Protein AF-T1DIK6-F1 (afdb_monomer_lite)

Radius of gyration: 17.99 Å; chains: 1; bounding box: 40×35×46 Å

Secondary structure (DSSP, 8-state):
---SEEE-TTS-EEEHHHHHHHHHTTS---GGGSSEEEEEEETTEEEEEETTEEEEEEEHHHHHHHHHHHHHHHHHHHHHHHTT-S--PPPP-S-TT-TTTGGG--SSHHHHHHTT--EEEEEPSTTS-HHHHHHHHHHHS-HHHHTTEEEEEES---S-GGGGHHHHHHHHHHHSS-EEEE---

Foldseek 3Di:
DPQCWDAAPVGFIDGVVLCVVCVVVVHGRFLLSPQWDWRDPDPQKTFIAGRRHTPGIDGPVRVLVVLVVCLVVNLVSVVVVVVVDVDDDQDADDACLPVVCNVSGSRPQVVCVSVVAADEAEFEPPVPPRLVVSLVSLVSDDPSSNVRHQEYEYADDDDDQVVCVVSQVVSCVNSVHGHPYYDDD

Sequence (185 aa):
MSNNAAVLSGGGEIGRAQWLQAKASRVEPQAEMNPILLKPLGEGLSQVIFLGKPLGIFGIREYKELKKELFPKVVMAFEALREKFDLVILEGAGSPAEINLLSEDIANTRMGRAAGAKALLLGSIDQGGVYASLYGTWMLLPPKEREIIAWMGINRFRGDLSLLESAHQEITRLTGVPVIGVLEH

Structure (mmCIF, N/CA/C/O backbone):
data_AF-T1DIK6-F1
#
_entry.id   AF-T1DIK6-F1
#
loop_
_atom_site.group_PDB
_atom_site.id
_atom_site.type_symbol
_atom_site.label_atom_id
_atom_site.label_alt_id
_atom_site.label_comp_id
_atom_site.label_asym_id
_atom_site.label_entity_id
_atom_site.label_seq_id
_atom_site.pdbx_PDB_ins_code
_atom_site.Cartn_x
_atom_site.Cartn_y
_atom_site.Cartn_z
_atom_site.occupancy
_atom_site.B_iso_or_equiv
_atom_site.auth_seq_id
_atom_site.auth_comp_id
_atom_site.auth_asym_id
_atom_site.auth_atom_id
_atom_site.pdbx_PDB_model_num
ATOM 1 N N . MET A 1 1 ? 22.757 -12.313 -3.622 1.00 37.91 1 MET A N 1
ATOM 2 C CA . MET A 1 1 ? 21.697 -11.494 -2.996 1.00 37.91 1 MET A CA 1
ATOM 3 C C . MET A 1 1 ? 20.376 -11.845 -3.663 1.00 37.91 1 MET A C 1
ATOM 5 O O . MET A 1 1 ? 20.332 -11.892 -4.884 1.00 37.91 1 MET A O 1
ATOM 9 N N . SER A 1 2 ? 19.344 -12.194 -2.892 1.00 46.84 2 SER A N 1
ATOM 10 C CA . SER A 1 2 ? 17.995 -12.408 -3.433 1.00 46.84 2 SER A CA 1
ATOM 11 C C . SER A 1 2 ? 17.492 -11.079 -3.995 1.00 46.84 2 SER A C 1
ATOM 13 O O . SER A 1 2 ? 17.315 -10.137 -3.232 1.00 46.84 2 SER A O 1
ATOM 15 N N . ASN A 1 3 ? 17.246 -10.991 -5.303 1.00 64.44 3 ASN A N 1
ATOM 16 C CA . ASN A 1 3 ? 16.736 -9.774 -5.952 1.00 64.44 3 ASN A CA 1
ATOM 17 C C . ASN A 1 3 ? 15.259 -9.475 -5.626 1.00 64.44 3 ASN A C 1
ATOM 19 O O . ASN A 1 3 ? 14.636 -8.689 -6.329 1.00 64.44 3 ASN A O 1
ATOM 23 N N . ASN A 1 4 ? 14.674 -10.148 -4.625 1.00 83.75 4 ASN A N 1
ATOM 24 C CA . ASN A 1 4 ? 13.252 -10.082 -4.267 1.00 83.75 4 ASN A CA 1
ATOM 25 C C . ASN A 1 4 ? 12.298 -10.191 -5.474 1.00 83.75 4 ASN A C 1
ATOM 27 O O . ASN A 1 4 ? 11.152 -9.761 -5.405 1.00 83.75 4 ASN A O 1
ATOM 31 N N . ALA A 1 5 ? 12.768 -10.833 -6.548 1.00 92.38 5 ALA A N 1
ATOM 32 C CA . ALA A 1 5 ? 12.077 -11.035 -7.810 1.00 92.38 5 ALA A CA 1
ATOM 33 C C . ALA A 1 5 ? 11.875 -12.534 -8.086 1.00 92.38 5 ALA A C 1
ATOM 35 O O . ALA A 1 5 ? 12.625 -13.386 -7.583 1.00 92.38 5 ALA A O 1
ATOM 36 N N . ALA A 1 6 ? 10.852 -12.841 -8.873 1.00 95.69 6 ALA A N 1
ATOM 37 C CA . ALA A 1 6 ? 10.536 -14.150 -9.422 1.00 95.69 6 ALA A CA 1
ATOM 38 C C . ALA A 1 6 ? 10.394 -14.046 -10.948 1.00 95.69 6 ALA A C 1
ATOM 40 O O . ALA A 1 6 ? 10.143 -12.967 -11.484 1.00 95.69 6 ALA A O 1
ATOM 41 N N . VAL A 1 7 ? 10.571 -15.172 -11.639 1.00 95.75 7 VAL A N 1
ATOM 42 C CA . VAL A 1 7 ? 10.478 -15.244 -13.102 1.00 95.75 7 VAL A CA 1
ATOM 43 C C . VAL A 1 7 ? 9.061 -15.645 -13.497 1.00 95.75 7 VAL A C 1
ATOM 45 O O . VAL A 1 7 ? 8.497 -16.588 -12.936 1.00 95.75 7 VAL A O 1
ATOM 48 N N . LEU A 1 8 ? 8.485 -14.919 -14.451 1.00 96.56 8 LEU A N 1
ATOM 49 C CA . LEU A 1 8 ? 7.186 -15.242 -15.037 1.00 96.56 8 LEU A CA 1
ATOM 50 C C . LEU A 1 8 ? 7.319 -16.383 -16.058 1.00 96.56 8 LEU A C 1
ATOM 52 O O . LEU A 1 8 ? 8.364 -16.550 -16.685 1.00 96.56 8 LEU A O 1
ATOM 56 N N . SER A 1 9 ? 6.249 -17.153 -16.266 1.00 91.06 9 SER A N 1
ATOM 57 C CA . SER A 1 9 ? 6.240 -18.310 -17.180 1.00 91.06 9 SER A CA 1
ATOM 58 C C . SER A 1 9 ? 6.559 -17.942 -18.637 1.00 91.06 9 SER A C 1
ATOM 60 O O . SER A 1 9 ? 7.244 -18.696 -19.321 1.00 91.06 9 SER A O 1
ATOM 62 N N . GLY A 1 10 ? 6.122 -16.764 -19.095 1.00 85.75 10 GLY A N 1
ATOM 63 C CA . GLY A 1 10 ? 6.437 -16.207 -20.419 1.00 85.75 10 GLY A CA 1
ATOM 64 C C . GLY A 1 10 ? 7.766 -15.443 -20.497 1.00 85.75 10 GLY A C 1
ATOM 65 O O . GLY A 1 10 ? 8.025 -14.771 -21.494 1.00 85.75 10 GLY A O 1
ATOM 66 N N . GLY A 1 11 ? 8.592 -15.510 -19.450 1.00 90.19 11 GLY A N 1
ATOM 67 C CA . GLY A 1 11 ? 9.764 -14.659 -19.277 1.00 90.19 11 GLY A CA 1
ATOM 68 C C . GLY A 1 11 ? 9.430 -13.303 -18.648 1.00 90.19 11 GLY A C 1
ATOM 69 O O . GLY A 1 11 ? 8.275 -12.893 -18.555 1.00 90.19 11 GLY A O 1
ATOM 70 N N . GLY A 1 12 ? 10.470 -12.605 -18.196 1.00 94.94 12 GLY A N 1
ATOM 71 C CA . GLY A 1 12 ? 10.345 -11.359 -17.441 1.00 94.94 12 GLY A CA 1
ATOM 72 C C . GLY A 1 12 ? 10.279 -11.558 -15.925 1.00 94.94 12 GLY A C 1
ATOM 73 O O . GLY A 1 12 ? 10.295 -12.683 -15.422 1.00 94.94 12 GLY A O 1
ATOM 74 N N . GLU A 1 13 ? 10.255 -10.442 -15.198 1.00 96.38 13 GLU A N 1
ATOM 75 C CA . GLU A 1 13 ? 10.412 -10.404 -13.740 1.00 96.38 13 GLU A CA 1
ATOM 76 C C . GLU A 1 13 ? 9.204 -9.783 -13.024 1.00 96.38 13 GLU A C 1
ATOM 78 O O . GLU A 1 13 ? 8.624 -8.801 -13.473 1.00 96.38 13 GLU A O 1
ATOM 83 N N . ILE A 1 14 ? 8.860 -10.321 -11.859 1.00 97.31 14 ILE A N 1
ATOM 84 C CA . ILE A 1 14 ? 7.822 -9.792 -10.965 1.00 97.31 14 ILE A CA 1
ATOM 85 C C . ILE A 1 14 ? 8.355 -9.783 -9.528 1.00 97.31 14 ILE A C 1
ATOM 87 O O . ILE A 1 14 ? 9.189 -10.620 -9.177 1.00 97.31 14 ILE A O 1
ATOM 91 N N . GLY A 1 15 ? 7.888 -8.870 -8.673 1.00 96.12 15 GLY A N 1
ATOM 92 C CA . GLY A 1 15 ? 8.164 -8.926 -7.238 1.00 96.12 15 GLY A CA 1
ATOM 93 C C . GLY A 1 15 ? 7.745 -10.265 -6.617 1.00 96.12 15 GLY A C 1
ATOM 94 O O . GLY A 1 15 ? 6.702 -10.831 -6.947 1.00 96.12 15 GLY A O 1
ATOM 95 N N . ARG A 1 16 ? 8.555 -10.793 -5.691 1.00 95.44 16 ARG A N 1
ATOM 96 C CA . ARG A 1 16 ? 8.278 -12.070 -5.006 1.00 95.44 16 ARG A CA 1
ATOM 97 C C . ARG A 1 16 ? 6.988 -12.045 -4.200 1.00 95.44 16 ARG A C 1
ATOM 99 O O . ARG A 1 16 ? 6.312 -13.068 -4.146 1.00 95.44 16 ARG A O 1
ATOM 106 N N . ALA A 1 17 ? 6.667 -10.907 -3.586 1.00 94.00 17 ALA A N 1
ATOM 107 C CA . ALA A 1 17 ? 5.422 -10.734 -2.848 1.00 94.00 17 ALA A CA 1
ATOM 108 C C . ALA A 1 17 ? 4.220 -10.927 -3.783 1.00 94.00 17 ALA A C 1
ATOM 110 O O . ALA A 1 17 ? 3.400 -11.805 -3.538 1.00 94.00 17 ALA A O 1
ATOM 111 N N . GLN A 1 18 ? 4.195 -10.223 -4.918 1.00 96.50 18 GLN A N 1
ATOM 112 C CA . GLN A 1 18 ? 3.110 -10.333 -5.896 1.00 96.50 18 GLN A CA 1
ATOM 113 C C . GLN A 1 18 ? 3.070 -11.699 -6.581 1.00 96.50 18 GLN A C 1
ATOM 115 O O . GLN A 1 18 ? 1.990 -12.231 -6.824 1.00 96.50 18 GLN A O 1
ATOM 120 N N . TRP A 1 19 ? 4.223 -12.328 -6.823 1.00 97.12 19 TRP A N 1
ATOM 121 C CA . TRP A 1 19 ? 4.263 -13.711 -7.302 1.00 97.12 19 TRP A CA 1
ATOM 122 C C . TRP A 1 19 ? 3.592 -14.677 -6.317 1.00 97.12 19 TRP A C 1
ATOM 124 O O . TRP A 1 19 ? 2.783 -15.512 -6.722 1.00 97.12 19 TRP A O 1
ATOM 134 N N . LEU A 1 20 ? 3.904 -14.556 -5.021 1.00 96.69 20 LEU A N 1
ATOM 135 C CA . LEU A 1 20 ? 3.316 -15.398 -3.981 1.00 96.69 20 LEU A CA 1
ATOM 136 C C . LEU A 1 20 ? 1.820 -15.117 -3.815 1.00 96.69 20 LEU A C 1
ATOM 138 O O . LEU A 1 20 ? 1.048 -16.062 -3.691 1.00 96.69 20 LEU A O 1
ATOM 142 N N . GLN A 1 21 ? 1.410 -13.849 -3.859 1.00 96.56 21 GLN A N 1
ATOM 143 C CA . GLN A 1 21 ? 0.004 -13.443 -3.804 1.00 96.56 21 GLN A CA 1
ATOM 144 C C . GLN A 1 21 ? -0.791 -14.026 -4.967 1.00 96.56 21 GLN A C 1
ATOM 146 O O . GLN A 1 21 ? -1.821 -14.646 -4.734 1.00 96.56 21 GLN A O 1
ATOM 151 N N . ALA A 1 22 ? -0.278 -13.937 -6.196 1.00 96.81 22 ALA A N 1
ATOM 152 C CA . ALA A 1 22 ? -0.909 -14.549 -7.361 1.00 96.81 22 ALA A CA 1
ATOM 153 C C . ALA A 1 22 ? -1.108 -16.063 -7.171 1.00 96.81 22 ALA A C 1
ATOM 155 O O . ALA A 1 22 ? -2.202 -16.586 -7.386 1.00 96.81 22 ALA A O 1
ATOM 156 N N . LYS A 1 23 ? -0.077 -16.769 -6.683 1.00 96.69 23 LYS A N 1
ATOM 157 C CA . LYS A 1 23 ? -0.179 -18.207 -6.395 1.00 96.69 23 LYS A CA 1
ATOM 158 C C . LYS A 1 23 ? -1.149 -18.515 -5.250 1.00 96.69 23 LYS A C 1
ATOM 160 O O . LYS A 1 23 ? -1.918 -19.467 -5.372 1.00 96.69 23 LYS A O 1
ATOM 165 N N . ALA A 1 24 ? -1.172 -17.714 -4.187 1.00 96.31 24 ALA A N 1
ATOM 166 C CA . ALA A 1 24 ? -2.128 -17.853 -3.086 1.00 96.31 24 ALA A CA 1
ATOM 167 C C . ALA A 1 24 ? -3.577 -17.626 -3.553 1.00 96.31 24 ALA A C 1
ATOM 169 O O . ALA A 1 24 ? -4.479 -18.364 -3.159 1.00 96.31 24 ALA A O 1
ATOM 170 N N . SER A 1 25 ? -3.779 -16.680 -4.471 1.00 96.38 25 SER A N 1
ATOM 171 C CA . SER A 1 25 ? -5.048 -16.415 -5.155 1.00 96.38 25 SER A CA 1
ATOM 172 C C . SER A 1 25 ? -5.374 -17.423 -6.264 1.00 96.38 25 SER A C 1
ATOM 174 O O . SER A 1 25 ? -6.410 -17.294 -6.908 1.00 96.38 25 SER A O 1
ATOM 176 N N . ARG A 1 26 ? -4.529 -18.446 -6.478 1.00 96.62 26 ARG A N 1
ATOM 177 C CA . ARG A 1 26 ? -4.697 -19.506 -7.491 1.00 96.62 26 ARG A CA 1
ATOM 178 C C . ARG A 1 26 ? -4.809 -18.983 -8.927 1.00 96.62 26 ARG A C 1
ATOM 180 O O . ARG A 1 26 ? -5.483 -19.588 -9.755 1.00 96.62 26 ARG A O 1
ATOM 187 N N . VAL A 1 27 ? -4.122 -17.886 -9.228 1.00 96.69 27 VAL A N 1
ATOM 188 C CA . VAL A 1 27 ? -4.029 -17.314 -10.576 1.00 96.69 27 VAL A CA 1
ATOM 189 C C . VAL A 1 27 ? -2.597 -17.403 -11.093 1.00 96.69 27 VAL A C 1
ATOM 191 O O . VAL A 1 27 ? -1.635 -17.512 -10.324 1.00 96.69 27 VAL A O 1
ATOM 194 N N . GLU A 1 28 ? -2.432 -17.378 -12.415 1.00 96.25 28 GLU A N 1
ATOM 195 C CA . GLU A 1 28 ? -1.094 -17.270 -12.992 1.00 96.25 28 GLU A CA 1
ATOM 196 C C . GLU A 1 28 ? -0.510 -15.878 -12.707 1.00 96.25 28 GLU A C 1
ATOM 198 O O . GLU A 1 28 ? -1.193 -14.884 -12.959 1.00 96.25 28 GLU A O 1
ATOM 203 N N . PRO A 1 29 ? 0.730 -15.774 -12.188 1.00 97.31 29 PRO A N 1
ATOM 204 C CA . PRO A 1 29 ? 1.397 -14.491 -12.017 1.00 97.31 29 PRO A CA 1
ATOM 205 C C . PRO A 1 29 ? 1.537 -13.761 -13.356 1.00 97.31 29 PRO A C 1
ATOM 207 O O . PRO A 1 29 ? 1.975 -14.350 -14.346 1.00 97.31 29 PRO A O 1
ATOM 210 N N . GLN A 1 30 ? 1.197 -12.474 -13.374 1.00 96.62 30 GLN A N 1
ATOM 211 C CA . GLN A 1 30 ? 1.281 -11.607 -14.553 1.00 96.62 30 GLN A CA 1
ATOM 212 C C . GLN A 1 30 ? 2.008 -10.312 -14.188 1.00 96.62 30 GLN A C 1
ATOM 214 O O . GLN A 1 30 ? 1.943 -9.857 -13.045 1.00 96.62 30 GLN A O 1
ATOM 219 N N . ALA A 1 31 ? 2.714 -9.711 -15.146 1.00 97.19 31 ALA A N 1
ATOM 220 C CA . ALA A 1 31 ? 3.524 -8.522 -14.890 1.00 97.19 31 ALA A CA 1
ATOM 221 C C . ALA A 1 31 ? 2.676 -7.311 -14.467 1.00 97.19 31 ALA A C 1
ATOM 223 O O . ALA A 1 31 ? 3.132 -6.461 -13.709 1.00 97.19 31 ALA A O 1
ATOM 224 N N . GLU A 1 32 ? 1.423 -7.260 -14.911 1.00 97.31 32 GLU A N 1
ATOM 225 C CA . GLU A 1 32 ? 0.431 -6.249 -14.562 1.00 97.31 32 GLU A CA 1
ATOM 226 C C . GLU A 1 32 ? 0.107 -6.234 -13.061 1.00 97.31 32 GLU A C 1
ATOM 228 O O . GLU A 1 32 ? -0.291 -5.194 -12.546 1.00 97.31 32 GLU A O 1
ATOM 233 N N . MET A 1 33 ? 0.325 -7.344 -12.340 1.00 97.31 33 MET A N 1
ATOM 234 C CA . MET A 1 33 ? 0.143 -7.417 -10.881 1.00 97.31 33 MET A CA 1
ATOM 235 C C . MET A 1 33 ? 1.235 -6.656 -10.113 1.00 97.31 33 MET A C 1
ATOM 237 O O . MET A 1 33 ? 1.036 -6.282 -8.961 1.00 97.31 33 MET A O 1
ATOM 241 N N . ASN A 1 34 ? 2.393 -6.411 -10.733 1.00 96.88 34 ASN A N 1
ATOM 242 C CA . ASN A 1 34 ? 3.458 -5.567 -10.195 1.00 96.88 34 ASN A CA 1
ATOM 243 C C . ASN A 1 34 ? 4.121 -4.789 -11.346 1.00 96.88 34 ASN A C 1
ATOM 245 O O . ASN A 1 34 ? 5.236 -5.116 -11.760 1.00 96.88 34 ASN A O 1
ATOM 249 N N . PRO A 1 35 ? 3.439 -3.767 -11.895 1.00 96.94 35 PRO A N 1
ATOM 250 C CA . PRO A 1 35 ? 3.836 -3.153 -13.158 1.00 96.94 35 PRO A CA 1
ATOM 251 C C . PRO A 1 35 ? 5.171 -2.412 -13.065 1.00 96.94 35 PRO A C 1
ATOM 253 O O . PRO A 1 35 ? 5.832 -2.238 -14.087 1.00 96.94 35 PRO A O 1
ATOM 256 N N . ILE A 1 36 ? 5.579 -2.002 -11.860 1.00 97.00 36 ILE A N 1
ATOM 257 C CA . ILE A 1 36 ? 6.908 -1.466 -11.571 1.00 97.00 36 ILE A CA 1
ATOM 258 C C . ILE A 1 36 ? 7.548 -2.311 -10.470 1.00 97.00 36 ILE A C 1
ATOM 260 O O . ILE A 1 36 ? 7.050 -2.357 -9.344 1.00 97.00 36 ILE A O 1
ATOM 264 N N . LEU A 1 37 ? 8.690 -2.916 -10.785 1.00 95.94 37 LEU A N 1
ATOM 265 C CA . LEU A 1 37 ? 9.557 -3.585 -9.821 1.00 95.94 37 LEU A CA 1
ATOM 266 C C . LEU A 1 37 ? 10.870 -2.804 -9.710 1.00 95.94 37 LEU A C 1
ATOM 268 O O . LEU A 1 37 ? 11.581 -2.604 -10.698 1.00 95.94 37 LEU A O 1
ATOM 272 N N . LEU A 1 38 ? 11.188 -2.373 -8.490 1.00 94.44 38 LEU A N 1
ATOM 273 C CA . LEU A 1 38 ? 12.456 -1.734 -8.157 1.00 94.44 38 LEU A CA 1
ATOM 274 C C . LEU A 1 38 ? 13.437 -2.760 -7.602 1.00 94.44 38 LEU A C 1
ATOM 276 O O . LEU A 1 38 ? 13.136 -3.463 -6.639 1.00 94.44 38 LEU A O 1
ATOM 280 N N . LYS A 1 39 ? 14.633 -2.803 -8.184 1.00 93.50 39 LYS A N 1
ATOM 281 C CA . LYS A 1 39 ? 15.749 -3.631 -7.722 1.00 93.50 39 LYS A CA 1
ATOM 282 C C . LYS A 1 39 ? 16.890 -2.707 -7.290 1.00 93.50 39 LYS A C 1
ATOM 284 O O . LYS A 1 39 ? 17.590 -2.178 -8.158 1.00 93.50 39 LYS A O 1
ATOM 289 N N . PRO A 1 40 ? 17.061 -2.468 -5.977 1.00 92.50 40 PRO A N 1
ATOM 290 C CA . PRO A 1 40 ? 18.118 -1.602 -5.470 1.00 92.50 40 PRO A CA 1
ATOM 291 C C . PRO A 1 40 ? 19.495 -2.120 -5.885 1.00 92.50 40 PRO A C 1
ATOM 293 O O . PRO A 1 40 ? 19.773 -3.310 -5.746 1.00 92.50 40 PRO A O 1
ATOM 296 N N . LEU A 1 41 ? 20.356 -1.225 -6.370 1.00 92.56 41 LEU A N 1
ATOM 297 C CA . LEU A 1 41 ? 21.744 -1.547 -6.729 1.00 92.56 41 LEU A CA 1
ATOM 298 C C . LEU A 1 41 ? 22.762 -1.005 -5.714 1.00 92.56 41 LEU A C 1
ATOM 300 O O . LEU A 1 41 ? 23.943 -1.324 -5.806 1.00 92.56 41 LEU A O 1
ATOM 304 N N . GLY A 1 42 ? 22.302 -0.224 -4.732 1.00 90.31 42 GLY A N 1
ATOM 305 C CA . GLY A 1 42 ? 23.157 0.554 -3.833 1.00 90.31 42 GLY A CA 1
ATOM 306 C C . GLY A 1 42 ? 23.351 1.988 -4.329 1.00 90.31 42 GLY A C 1
ATOM 307 O O . GLY A 1 42 ? 22.909 2.340 -5.420 1.00 90.31 42 GLY A O 1
ATOM 308 N N . GLU A 1 43 ? 23.950 2.837 -3.488 1.00 91.25 43 GLU A N 1
ATOM 309 C CA . GLU A 1 43 ? 24.369 4.210 -3.843 1.00 91.25 43 GLU A CA 1
ATOM 310 C C . GLU A 1 43 ? 23.253 5.116 -4.410 1.00 91.25 43 GLU A C 1
ATOM 312 O O . GLU A 1 43 ? 23.500 6.049 -5.169 1.00 91.25 43 GLU A O 1
ATOM 317 N N . GLY A 1 44 ? 21.994 4.858 -4.040 1.00 91.25 44 GLY A N 1
ATOM 318 C CA . GLY A 1 44 ? 20.845 5.621 -4.543 1.00 91.25 44 GLY A CA 1
ATOM 319 C C . GLY A 1 44 ? 20.435 5.278 -5.981 1.00 91.25 44 GLY A C 1
ATOM 320 O O . GLY A 1 44 ? 19.657 6.021 -6.580 1.00 91.25 44 GLY A O 1
ATOM 321 N N . LEU A 1 45 ? 20.921 4.162 -6.529 1.00 95.75 45 LEU A N 1
ATOM 322 C CA . LEU A 1 45 ? 20.526 3.634 -7.831 1.00 95.75 45 LEU A CA 1
ATOM 323 C C . LEU A 1 45 ? 19.558 2.458 -7.686 1.00 95.75 45 LEU A C 1
ATOM 325 O O . LEU A 1 45 ? 19.624 1.654 -6.749 1.00 95.75 45 LEU A O 1
ATOM 329 N N . SER A 1 46 ? 18.655 2.330 -8.651 1.00 95.25 46 SER A N 1
ATOM 330 C CA . SER A 1 46 ? 17.774 1.171 -8.781 1.00 95.25 46 SER A CA 1
ATOM 331 C C . SER A 1 46 ? 17.616 0.777 -10.240 1.00 95.25 46 SER A C 1
ATOM 333 O O . SER A 1 46 ? 17.400 1.625 -11.105 1.00 95.25 46 SER A O 1
ATOM 335 N N . GLN A 1 47 ? 17.682 -0.525 -10.510 1.00 96.31 47 GLN A N 1
ATOM 336 C CA . GLN A 1 47 ? 17.174 -1.060 -11.763 1.00 96.31 47 GLN A CA 1
ATOM 337 C C . GLN A 1 47 ? 15.643 -1.025 -11.704 1.00 96.31 47 GLN A C 1
ATOM 339 O O . GLN A 1 47 ? 15.035 -1.556 -10.772 1.00 96.31 47 GLN A O 1
ATOM 344 N N . VAL A 1 48 ? 15.033 -0.399 -12.705 1.00 97.00 48 VAL A N 1
ATOM 345 C CA . VAL A 1 48 ? 13.583 -0.329 -12.872 1.00 97.00 48 VAL A CA 1
ATOM 346 C C . VAL A 1 48 ? 13.182 -1.376 -13.899 1.00 97.00 48 VAL A C 1
ATOM 348 O O . VAL A 1 48 ? 13.651 -1.362 -15.039 1.00 97.00 48 VAL A O 1
ATOM 351 N N . ILE A 1 49 ? 12.309 -2.288 -13.491 1.00 97.50 49 ILE A N 1
ATOM 352 C CA . ILE A 1 49 ? 11.626 -3.230 -14.372 1.00 97.50 49 ILE A CA 1
ATOM 353 C C . ILE A 1 49 ? 10.206 -2.699 -14.579 1.00 97.50 49 ILE A C 1
ATOM 355 O O . ILE A 1 49 ? 9.513 -2.408 -13.604 1.00 97.50 49 ILE A O 1
ATOM 359 N N . PHE A 1 50 ? 9.777 -2.571 -15.833 1.00 98.06 50 PHE A N 1
ATOM 360 C CA . PHE A 1 50 ? 8.429 -2.149 -16.195 1.00 98.06 50 PHE A CA 1
ATOM 361 C C . PHE A 1 50 ? 7.726 -3.252 -16.987 1.00 98.06 50 PHE A C 1
ATOM 363 O O . PHE A 1 50 ? 8.249 -3.714 -18.003 1.00 98.06 50 PHE A O 1
ATOM 370 N N . LEU A 1 51 ? 6.561 -3.698 -16.504 1.00 97.69 51 LEU A N 1
ATOM 371 C CA . LEU A 1 51 ? 5.788 -4.813 -17.070 1.00 97.69 51 LEU A CA 1
ATOM 372 C C . LEU A 1 51 ? 6.669 -6.029 -17.411 1.00 97.69 51 LEU A C 1
ATOM 374 O O . LEU A 1 51 ? 6.668 -6.557 -18.524 1.00 97.69 51 LEU A O 1
ATOM 378 N N . GLY A 1 52 ? 7.468 -6.450 -16.430 1.00 97.12 52 GLY A N 1
ATOM 379 C CA . GLY A 1 52 ? 8.315 -7.634 -16.529 1.00 97.12 52 GLY A CA 1
ATOM 380 C C . GLY A 1 52 ? 9.612 -7.455 -17.309 1.00 97.12 52 GLY A C 1
ATOM 381 O O . GLY A 1 52 ? 10.420 -8.381 -17.332 1.00 97.12 52 GLY A O 1
ATOM 382 N N . LYS A 1 53 ? 9.859 -6.289 -17.915 1.00 97.56 53 LYS A N 1
ATOM 383 C CA . LYS A 1 53 ? 11.044 -6.043 -18.747 1.00 97.56 53 LYS A CA 1
ATOM 384 C C . LYS A 1 53 ? 11.948 -4.969 -18.141 1.00 97.56 53 LYS A C 1
ATOM 386 O O . LYS A 1 53 ? 11.435 -3.978 -17.621 1.00 97.56 53 LYS A O 1
ATOM 391 N N . PRO A 1 54 ? 13.283 -5.114 -18.214 1.00 96.81 54 PRO A N 1
ATOM 392 C CA . PRO A 1 54 ? 14.192 -4.059 -17.789 1.00 96.81 54 PRO A CA 1
ATOM 393 C C . PRO A 1 54 ? 13.942 -2.775 -18.577 1.00 96.81 54 PRO A C 1
ATOM 395 O O . PRO A 1 54 ? 14.002 -2.778 -19.805 1.00 96.81 54 PRO A O 1
ATOM 398 N N . LEU A 1 55 ? 13.667 -1.686 -17.864 1.00 97.75 55 LEU A N 1
ATOM 399 C CA . LEU A 1 55 ? 13.524 -0.355 -18.445 1.00 97.75 55 LEU A CA 1
ATOM 400 C C . LEU A 1 55 ? 14.853 0.409 -18.407 1.00 97.75 55 LEU A C 1
ATOM 402 O O . LEU A 1 55 ? 15.174 1.131 -19.343 1.00 97.75 55 LEU A O 1
ATOM 406 N N . GLY A 1 56 ? 15.637 0.232 -17.339 1.00 97.31 56 GLY A N 1
ATOM 407 C CA . GLY A 1 56 ? 16.935 0.885 -17.174 1.00 97.31 56 GLY A CA 1
ATOM 408 C C . GLY A 1 56 ? 17.392 0.932 -15.719 1.00 97.31 56 GLY A C 1
ATOM 409 O O . GLY A 1 56 ? 16.767 0.338 -14.839 1.00 97.31 56 GLY A O 1
ATOM 410 N N . ILE A 1 57 ? 18.490 1.644 -15.478 1.00 97.56 57 ILE A N 1
ATOM 411 C CA . ILE A 1 57 ? 18.988 1.982 -14.142 1.00 97.56 57 ILE A CA 1
ATOM 412 C C . ILE A 1 57 ? 18.791 3.479 -13.957 1.00 97.56 57 ILE A C 1
ATOM 414 O O . ILE A 1 57 ? 19.172 4.254 -14.828 1.00 97.56 57 ILE A O 1
ATOM 418 N N . PHE A 1 58 ? 18.195 3.862 -12.835 1.00 97.38 58 PHE A N 1
ATOM 419 C CA . PHE A 1 58 ? 17.835 5.243 -12.551 1.00 97.38 58 PHE A CA 1
ATOM 420 C C . PHE A 1 58 ? 18.285 5.618 -11.143 1.00 97.38 58 PHE A C 1
ATOM 422 O O . PHE A 1 58 ? 18.179 4.815 -10.208 1.00 97.38 58 PHE A O 1
ATOM 429 N N . GLY A 1 59 ? 18.758 6.851 -10.984 1.00 96.94 59 GLY A N 1
ATOM 430 C CA . GLY A 1 59 ? 18.917 7.472 -9.676 1.00 96.94 59 GLY A CA 1
ATOM 431 C C . GLY A 1 59 ? 17.582 7.932 -9.090 1.00 96.94 59 GLY A C 1
ATOM 432 O O . GLY A 1 59 ? 16.574 8.039 -9.788 1.00 96.94 59 GLY A O 1
ATOM 433 N N . ILE A 1 60 ? 17.579 8.275 -7.799 1.00 91.06 60 ILE A N 1
ATOM 434 C CA . ILE A 1 60 ? 16.375 8.711 -7.060 1.00 91.06 60 ILE A CA 1
ATOM 435 C C . ILE A 1 60 ? 15.614 9.833 -7.792 1.00 91.06 60 ILE A C 1
ATOM 437 O O . ILE A 1 60 ? 14.393 9.773 -7.933 1.00 91.06 60 ILE A O 1
ATOM 441 N N . ARG A 1 61 ? 16.331 10.859 -8.276 1.00 92.00 61 ARG A N 1
ATOM 442 C CA . ARG A 1 61 ? 15.723 12.022 -8.952 1.00 92.00 61 ARG A CA 1
ATOM 443 C C . ARG A 1 61 ? 15.160 11.673 -10.328 1.00 92.00 61 ARG A C 1
ATOM 445 O O . ARG A 1 61 ? 14.083 12.142 -10.675 1.00 92.00 61 ARG A O 1
ATOM 452 N N . GLU A 1 62 ? 15.864 10.848 -11.092 1.00 94.88 62 GLU A N 1
ATOM 453 C CA . GLU A 1 62 ? 15.419 10.416 -12.421 1.00 94.88 62 GLU A CA 1
ATOM 454 C C . GLU A 1 62 ? 14.193 9.514 -12.303 1.00 94.88 62 GLU A C 1
ATOM 456 O O . GLU A 1 62 ? 13.209 9.700 -13.014 1.00 94.88 62 GLU A O 1
ATOM 461 N N . TYR A 1 63 ? 14.206 8.593 -11.336 1.00 94.44 63 TYR A N 1
ATOM 462 C CA . TYR A 1 63 ? 13.065 7.732 -11.063 1.00 94.44 63 TYR A CA 1
ATOM 463 C C . TYR A 1 63 ? 11.832 8.532 -10.624 1.00 94.44 63 TYR A C 1
ATOM 465 O O . TYR A 1 63 ? 10.714 8.225 -11.034 1.00 94.44 63 TYR A O 1
ATOM 473 N N . LYS A 1 64 ? 12.016 9.596 -9.832 1.00 91.88 64 LYS A N 1
ATOM 474 C CA . LYS A 1 64 ? 10.930 10.515 -9.468 1.00 91.88 64 LYS A CA 1
ATOM 475 C C . LYS A 1 64 ? 10.227 11.102 -10.693 1.00 91.88 64 LYS A C 1
ATOM 477 O O . LYS A 1 64 ? 8.997 11.133 -10.720 1.00 91.88 64 LYS A O 1
ATOM 482 N N . GLU A 1 65 ? 10.982 11.556 -11.687 1.00 93.06 65 GLU A N 1
ATOM 483 C CA . GLU A 1 65 ? 10.404 12.099 -12.918 1.00 93.06 65 GLU A CA 1
ATOM 484 C C . GLU A 1 65 ? 9.766 10.993 -13.766 1.00 93.06 65 GLU A C 1
ATOM 486 O O . GLU A 1 65 ? 8.612 11.123 -14.176 1.00 93.06 65 GLU A O 1
ATOM 491 N N . LEU A 1 66 ? 10.440 9.848 -13.892 1.00 95.38 66 LEU A N 1
ATOM 492 C CA . LEU A 1 66 ? 9.936 8.677 -14.607 1.00 95.38 66 LEU A CA 1
ATOM 493 C C . LEU A 1 66 ? 8.587 8.179 -14.060 1.00 95.38 66 LEU A C 1
ATOM 495 O O . LEU A 1 66 ? 7.715 7.782 -14.834 1.00 95.38 66 LEU A O 1
ATOM 499 N N . LYS A 1 67 ? 8.355 8.241 -12.740 1.00 94.69 67 LYS A N 1
ATOM 500 C CA . LYS A 1 67 ? 7.062 7.873 -12.132 1.00 94.69 67 LYS A CA 1
ATOM 501 C C . LYS A 1 67 ? 5.887 8.641 -12.742 1.00 94.69 67 LYS A C 1
ATOM 503 O O . LYS A 1 67 ? 4.808 8.068 -12.871 1.00 94.69 67 LYS A O 1
ATOM 508 N N . LYS A 1 68 ? 6.069 9.905 -13.144 1.00 93.56 68 LYS A N 1
ATOM 509 C CA . LYS A 1 68 ? 5.001 10.707 -13.770 1.00 93.56 68 LYS A CA 1
ATOM 510 C C . LYS A 1 68 ? 4.587 10.125 -15.122 1.00 93.56 68 LYS A C 1
ATOM 512 O O . LYS A 1 68 ? 3.399 10.093 -15.427 1.00 93.56 68 LYS A O 1
ATOM 517 N N . GLU A 1 69 ? 5.551 9.624 -15.890 1.00 95.00 69 GLU A N 1
ATOM 518 C CA . GLU A 1 69 ? 5.323 8.987 -17.191 1.00 95.00 69 GLU A CA 1
ATOM 519 C C . GLU A 1 69 ? 4.774 7.563 -17.062 1.00 95.00 69 GLU A C 1
ATOM 521 O O . GLU A 1 69 ? 3.965 7.120 -17.881 1.00 95.00 69 GLU A O 1
ATOM 526 N N . LEU A 1 70 ? 5.214 6.826 -16.037 1.00 96.88 70 LEU A N 1
ATOM 527 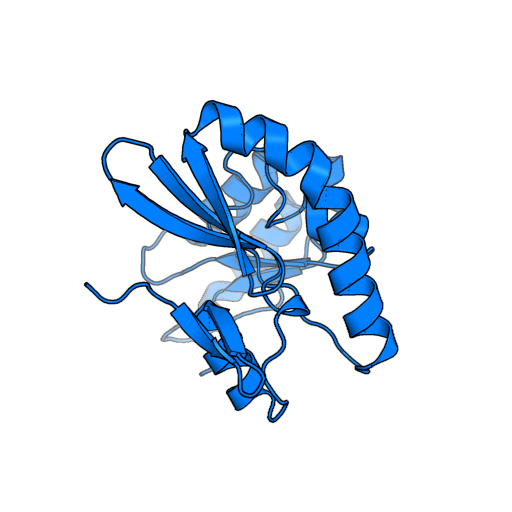C CA . LEU A 1 70 ? 4.780 5.450 -15.809 1.00 96.88 70 LEU A CA 1
ATOM 528 C C . LEU A 1 70 ? 3.401 5.367 -15.159 1.00 96.88 70 LEU A C 1
ATOM 530 O O . LEU A 1 70 ? 2.682 4.410 -15.429 1.00 96.88 70 LEU A O 1
ATOM 534 N N . PHE A 1 71 ? 3.001 6.345 -14.342 1.00 97.44 71 PHE A N 1
ATOM 535 C CA . PHE A 1 71 ? 1.752 6.268 -13.582 1.00 97.44 71 PHE A CA 1
ATOM 536 C C . PHE A 1 71 ? 0.503 6.032 -14.452 1.00 97.44 71 PHE A C 1
ATOM 538 O O . PHE A 1 71 ? -0.240 5.102 -14.143 1.00 97.44 71 PHE A O 1
ATOM 545 N N . PRO A 1 72 ? 0.279 6.739 -15.581 1.00 97.50 72 PRO A N 1
ATOM 546 C CA . PRO A 1 72 ? -0.836 6.415 -16.476 1.00 97.50 72 PRO A CA 1
ATOM 547 C C . PRO A 1 72 ? -0.798 4.968 -16.988 1.00 97.50 72 PRO A C 1
ATOM 549 O O . PRO A 1 72 ? -1.837 4.333 -17.138 1.00 97.50 72 PRO A O 1
ATOM 552 N N . LYS A 1 73 ? 0.398 4.416 -17.223 1.00 97.94 73 LYS A N 1
ATOM 553 C CA . LYS A 1 73 ? 0.569 3.031 -17.682 1.00 97.94 73 LYS A CA 1
ATOM 554 C C . LYS A 1 73 ? 0.337 2.009 -16.570 1.00 97.94 73 LYS A C 1
ATOM 556 O O . LYS A 1 73 ? -0.183 0.935 -16.844 1.00 97.94 73 LYS A O 1
ATOM 561 N N . VAL A 1 74 ? 0.672 2.350 -15.326 1.00 97.75 74 VAL A N 1
ATOM 562 C CA . VAL A 1 74 ? 0.311 1.562 -14.136 1.00 97.75 74 VAL A CA 1
ATOM 563 C C . VAL A 1 74 ? -1.209 1.489 -13.991 1.00 97.75 74 VAL A C 1
ATOM 565 O O . VAL A 1 74 ? -1.743 0.404 -13.782 1.00 97.75 74 VAL A O 1
ATOM 568 N N . VAL A 1 75 ? -1.912 2.610 -14.182 1.00 98.12 75 VAL A N 1
ATOM 569 C CA . VAL A 1 75 ? -3.383 2.635 -14.170 1.00 98.12 75 VAL A CA 1
ATOM 570 C C . VAL A 1 75 ? -3.955 1.754 -15.284 1.00 98.12 75 VAL A C 1
ATOM 572 O O . VAL A 1 75 ? -4.838 0.949 -15.018 1.00 98.12 75 VAL A O 1
ATOM 575 N N . MET A 1 76 ? -3.407 1.817 -16.503 1.00 98.19 76 MET A N 1
ATOM 576 C CA . MET A 1 76 ? -3.825 0.925 -17.597 1.00 98.19 76 MET A CA 1
ATOM 577 C C . MET A 1 76 ? -3.593 -0.561 -17.280 1.00 98.19 76 MET A C 1
ATOM 579 O O . MET A 1 76 ? -4.440 -1.389 -17.601 1.00 98.19 76 MET A O 1
ATOM 583 N N . ALA A 1 77 ? -2.478 -0.910 -16.629 1.00 97.81 77 ALA A N 1
ATOM 584 C CA . ALA A 1 77 ? -2.219 -2.285 -16.198 1.00 97.81 77 ALA A CA 1
ATOM 585 C C . ALA A 1 77 ? -3.257 -2.765 -15.170 1.00 97.81 77 ALA A C 1
ATOM 587 O O . ALA A 1 77 ? -3.737 -3.892 -15.258 1.00 97.81 77 ALA A O 1
ATOM 588 N N . PHE A 1 78 ? -3.645 -1.898 -14.232 1.00 97.75 78 PHE A N 1
ATOM 589 C CA . PHE A 1 78 ? -4.706 -2.188 -13.272 1.00 97.75 78 PHE A CA 1
ATOM 590 C C . PHE A 1 78 ? -6.077 -2.366 -13.942 1.00 97.75 78 PHE A C 1
ATOM 592 O O . PHE A 1 78 ? -6.776 -3.329 -13.636 1.00 97.75 78 PHE A O 1
ATOM 599 N N . GLU A 1 79 ? -6.454 -1.499 -14.885 1.00 97.81 79 GLU A N 1
ATOM 600 C CA . GLU A 1 79 ? -7.719 -1.646 -15.621 1.00 97.81 79 GLU A CA 1
ATOM 601 C C . GLU A 1 79 ? -7.750 -2.948 -16.442 1.00 97.81 79 GLU A C 1
ATOM 603 O O . GLU A 1 79 ? -8.740 -3.675 -16.409 1.00 97.81 79 GLU A O 1
ATOM 608 N N . ALA A 1 80 ? -6.628 -3.343 -17.052 1.00 97.69 80 ALA A N 1
ATOM 609 C CA . ALA A 1 80 ? -6.518 -4.636 -17.729 1.00 97.69 80 ALA A CA 1
ATOM 610 C C . ALA A 1 80 ? -6.679 -5.843 -16.781 1.00 97.69 80 ALA A C 1
ATOM 612 O O . ALA A 1 80 ? -7.101 -6.914 -17.219 1.00 97.69 80 ALA A O 1
ATOM 613 N N . LEU A 1 81 ? -6.335 -5.707 -15.492 1.00 97.62 81 LEU A N 1
ATOM 614 C CA . LEU A 1 81 ? -6.646 -6.724 -14.479 1.00 97.62 81 LEU A CA 1
ATOM 615 C C . LEU A 1 81 ? -8.137 -6.705 -14.123 1.00 97.62 81 LEU A C 1
ATOM 617 O O . LEU A 1 81 ? -8.745 -7.768 -14.030 1.00 97.62 81 LEU A O 1
ATOM 621 N N . ARG A 1 82 ? -8.747 -5.524 -13.966 1.00 97.06 82 ARG A N 1
ATOM 622 C CA . ARG A 1 82 ? -10.185 -5.388 -13.660 1.00 97.06 82 ARG A CA 1
ATOM 623 C C . ARG A 1 82 ? -11.094 -5.973 -14.730 1.00 97.06 82 ARG A C 1
ATOM 625 O O . ARG A 1 82 ? -12.165 -6.462 -14.400 1.00 97.06 82 ARG A O 1
ATOM 632 N N . GLU A 1 83 ? -10.677 -5.944 -15.991 1.00 97.44 83 GLU A N 1
ATOM 633 C CA . GLU A 1 83 ? -11.418 -6.584 -17.084 1.00 97.44 83 GLU A CA 1
ATOM 634 C C . GLU A 1 83 ? -11.386 -8.121 -17.014 1.00 97.44 83 GLU A C 1
ATOM 636 O O . GLU A 1 83 ? -12.252 -8.782 -17.585 1.00 97.44 83 GLU A O 1
ATOM 641 N N . LYS A 1 84 ? -10.386 -8.700 -16.338 1.00 96.88 84 LYS A N 1
ATOM 642 C CA . LYS A 1 84 ? -10.129 -10.151 -16.313 1.00 96.88 84 LYS A CA 1
ATOM 643 C C . LYS A 1 84 ? -10.542 -10.833 -15.012 1.00 96.88 84 LYS A C 1
ATOM 645 O O . LYS A 1 84 ? -10.722 -12.048 -15.012 1.00 96.88 84 LYS A O 1
ATOM 650 N N . PHE A 1 85 ? -10.623 -10.088 -13.913 1.00 97.19 85 PHE A N 1
ATOM 651 C CA . PHE A 1 85 ? -10.847 -10.629 -12.576 1.00 97.19 85 PHE A CA 1
ATOM 652 C C . PHE A 1 85 ? -12.040 -9.952 -11.906 1.00 97.19 85 PHE A C 1
ATOM 654 O O . PHE A 1 85 ? -12.150 -8.729 -11.918 1.00 97.19 85 PHE A O 1
ATOM 661 N N . ASP A 1 86 ? -12.877 -10.745 -11.234 1.00 95.94 86 ASP A N 1
ATOM 662 C CA . ASP A 1 86 ? -14.039 -10.239 -10.488 1.00 95.94 86 ASP A CA 1
ATOM 663 C C . ASP A 1 86 ? -13.637 -9.345 -9.301 1.00 95.94 86 ASP A C 1
ATOM 665 O O . ASP A 1 86 ? -14.381 -8.452 -8.894 1.00 95.94 86 ASP A O 1
ATOM 669 N N . LEU A 1 87 ? -12.450 -9.589 -8.733 1.00 95.56 87 LEU A N 1
ATOM 670 C CA . LEU A 1 87 ? -11.892 -8.837 -7.615 1.00 95.56 87 LEU A CA 1
ATOM 671 C C . LEU A 1 87 ? -10.391 -8.618 -7.816 1.00 95.56 87 LEU A C 1
ATOM 673 O O . LEU A 1 87 ? -9.627 -9.568 -7.981 1.00 95.56 87 LEU A O 1
ATOM 677 N N . VAL A 1 88 ? -9.967 -7.359 -7.719 1.00 96.50 88 VAL A N 1
ATOM 678 C CA . VAL A 1 88 ? -8.555 -6.963 -7.703 1.00 96.50 88 VAL A CA 1
ATOM 679 C C . VAL A 1 88 ? -8.275 -6.240 -6.391 1.00 96.50 88 VAL A C 1
ATOM 681 O O . VAL A 1 88 ? -8.914 -5.235 -6.082 1.00 96.50 88 VAL A O 1
ATOM 684 N N . ILE A 1 89 ? -7.321 -6.754 -5.614 1.00 95.75 89 ILE A N 1
ATOM 685 C CA . ILE A 1 89 ? -6.896 -6.162 -4.342 1.00 95.75 89 ILE A CA 1
ATOM 686 C C . ILE A 1 89 ? -5.599 -5.390 -4.580 1.00 95.75 89 ILE A C 1
ATOM 688 O O . ILE A 1 89 ? -4.617 -5.952 -5.060 1.00 95.75 89 ILE A O 1
ATOM 692 N N . LEU A 1 90 ? -5.600 -4.103 -4.231 1.00 95.94 90 LEU A N 1
ATOM 693 C CA . LEU A 1 90 ? -4.407 -3.260 -4.233 1.00 95.94 90 LEU A CA 1
ATOM 694 C C . LEU A 1 90 ? -3.782 -3.274 -2.838 1.00 95.94 90 LEU A C 1
ATOM 696 O O . LEU A 1 90 ? -4.400 -2.817 -1.877 1.00 95.94 90 LEU A O 1
ATOM 700 N N . GLU A 1 91 ? -2.555 -3.773 -2.734 1.00 95.25 91 GLU A N 1
ATOM 701 C CA . GLU A 1 91 ? -1.750 -3.655 -1.520 1.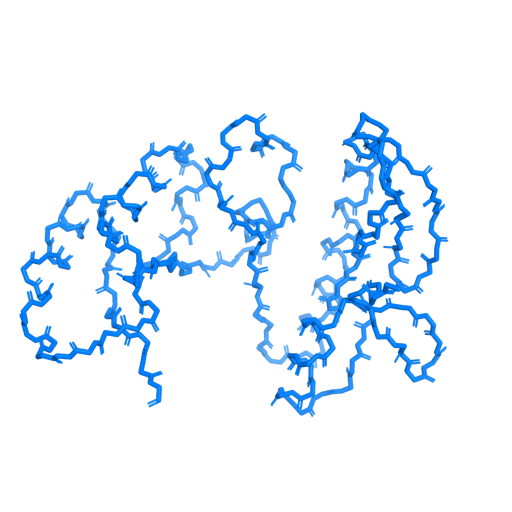00 95.25 91 GLU A CA 1
ATOM 702 C C . GLU A 1 91 ? -0.819 -2.444 -1.641 1.00 95.25 91 GLU A C 1
ATOM 704 O O . GLU A 1 91 ? -0.036 -2.342 -2.588 1.00 95.25 91 GLU A O 1
ATOM 709 N N . GLY A 1 92 ? -0.915 -1.524 -0.680 1.00 93.56 92 GLY A N 1
ATOM 710 C CA . GLY A 1 92 ? 0.010 -0.399 -0.572 1.00 93.56 92 GLY A CA 1
ATOM 711 C C . GLY A 1 92 ? 1.432 -0.845 -0.227 1.00 93.56 92 GLY A C 1
ATOM 712 O O . GLY A 1 92 ? 1.650 -1.936 0.298 1.00 93.56 92 GLY A O 1
ATOM 713 N N . ALA A 1 93 ? 2.412 0.015 -0.490 1.00 90.81 93 ALA A N 1
ATOM 714 C CA . ALA A 1 93 ? 3.803 -0.238 -0.132 1.00 90.81 93 ALA A CA 1
ATOM 715 C C . ALA A 1 93 ? 4.281 0.802 0.882 1.00 90.81 93 ALA A C 1
ATOM 717 O O . ALA A 1 93 ? 4.210 2.007 0.632 1.00 90.81 93 ALA A O 1
ATOM 718 N N . GLY A 1 94 ? 4.816 0.323 2.006 1.00 89.50 94 GLY A N 1
ATOM 719 C CA . GLY A 1 94 ? 5.281 1.194 3.082 1.00 89.50 94 GLY A CA 1
ATOM 720 C C . GLY A 1 94 ? 4.131 1.931 3.772 1.00 89.50 94 GLY A C 1
ATOM 721 O O . GLY A 1 94 ? 3.030 1.398 3.909 1.00 89.50 94 GLY A O 1
ATOM 722 N N . SER A 1 95 ? 4.404 3.146 4.248 1.00 91.25 95 SER A N 1
ATOM 723 C CA . SER A 1 95 ? 3.385 3.981 4.884 1.00 91.25 95 SER A CA 1
ATOM 724 C C . SER A 1 95 ? 2.719 4.898 3.853 1.00 91.25 95 SER A C 1
ATOM 726 O O . SER A 1 95 ? 3.425 5.589 3.119 1.00 91.25 95 SER A O 1
ATOM 728 N N . PRO A 1 96 ? 1.377 5.019 3.841 1.00 93.19 96 PRO A N 1
ATOM 729 C CA . PRO A 1 96 ? 0.703 6.014 3.006 1.00 93.19 96 PRO A CA 1
ATOM 730 C C . PRO A 1 96 ? 0.972 7.456 3.474 1.00 93.19 96 PRO A C 1
ATOM 732 O O . PRO A 1 96 ? 0.699 8.399 2.740 1.00 93.19 96 PRO A O 1
ATOM 735 N N . ALA A 1 97 ? 1.500 7.647 4.690 1.00 93.62 97 ALA A N 1
ATOM 736 C CA . ALA A 1 97 ? 1.753 8.955 5.295 1.00 93.62 97 ALA A CA 1
ATOM 737 C C . ALA A 1 97 ? 3.235 9.373 5.269 1.00 93.62 97 ALA A C 1
ATOM 739 O O . ALA A 1 97 ? 3.687 10.122 6.137 1.00 93.62 97 ALA A O 1
ATOM 740 N N . GLU A 1 98 ? 4.003 8.943 4.266 1.00 90.31 98 GLU A N 1
ATOM 741 C CA . GLU A 1 98 ? 5.315 9.534 3.965 1.00 90.31 98 GLU A CA 1
ATOM 742 C C . GLU A 1 98 ? 5.126 10.930 3.349 1.00 90.31 98 GLU A C 1
ATOM 744 O O . GLU A 1 98 ? 5.265 11.145 2.145 1.00 90.31 98 GLU A O 1
ATOM 749 N N . ILE A 1 99 ? 4.752 11.903 4.186 1.00 88.56 99 ILE A N 1
ATOM 750 C CA . ILE A 1 99 ? 4.335 13.253 3.768 1.00 88.56 99 ILE A CA 1
ATOM 751 C C . ILE A 1 99 ? 5.387 13.988 2.926 1.00 88.56 99 ILE A C 1
ATOM 753 O O . ILE A 1 99 ? 5.043 14.819 2.089 1.00 88.56 99 ILE A O 1
ATOM 757 N N . ASN A 1 100 ? 6.665 13.656 3.107 1.00 89.19 100 ASN A N 1
ATOM 758 C CA . ASN A 1 100 ? 7.781 14.180 2.325 1.00 89.19 100 ASN A CA 1
ATOM 759 C C . ASN A 1 100 ? 7.830 13.628 0.887 1.00 89.19 100 ASN A C 1
ATOM 761 O O . ASN A 1 100 ? 8.452 14.256 0.034 1.00 89.19 100 ASN A O 1
ATOM 765 N N . LEU A 1 101 ? 7.181 12.492 0.608 1.00 88.31 101 LEU A N 1
ATOM 766 C CA . LEU A 1 101 ? 7.140 11.829 -0.703 1.00 88.31 101 LEU A CA 1
ATOM 767 C C . LEU A 1 101 ? 5.732 11.743 -1.305 1.00 88.31 101 LEU A C 1
ATOM 769 O O . LEU A 1 101 ? 5.592 11.317 -2.448 1.00 88.31 101 LEU A O 1
ATOM 773 N N . LEU A 1 102 ? 4.700 12.194 -0.588 1.00 87.88 102 LEU A N 1
ATOM 774 C CA . LEU A 1 102 ? 3.293 12.006 -0.953 1.00 87.88 102 LEU A CA 1
ATOM 775 C C . LEU A 1 102 ? 2.947 12.444 -2.388 1.00 87.88 102 LEU A C 1
ATOM 777 O O . LEU A 1 102 ? 2.213 11.758 -3.092 1.00 87.88 102 LEU A O 1
ATOM 781 N N . SER A 1 103 ? 3.508 13.562 -2.862 1.00 86.12 103 SER A N 1
ATOM 782 C CA . SER A 1 103 ? 3.268 14.053 -4.236 1.00 86.12 103 SER A CA 1
ATOM 783 C C . SER A 1 103 ? 3.762 13.098 -5.336 1.00 86.12 103 SER A C 1
ATOM 785 O O . SER A 1 103 ? 3.342 13.180 -6.494 1.00 86.12 103 SER A O 1
ATOM 787 N N . GLU 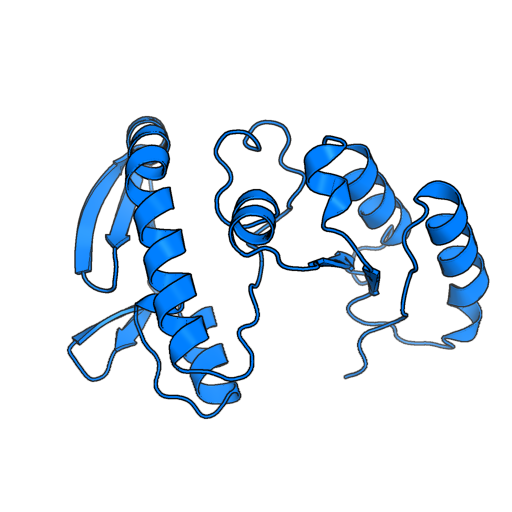A 1 104 ? 4.650 12.179 -4.972 1.00 87.06 104 GLU A N 1
ATOM 788 C CA . GLU A 1 104 ? 5.310 11.221 -5.848 1.00 87.06 104 GLU A CA 1
ATOM 789 C C . GLU A 1 104 ? 4.915 9.774 -5.548 1.00 87.06 104 GLU A C 1
ATOM 791 O O . GLU A 1 104 ? 5.431 8.865 -6.207 1.00 87.06 104 GLU A O 1
ATOM 796 N N . ASP A 1 105 ? 4.084 9.555 -4.531 1.00 89.94 105 ASP A N 1
ATOM 797 C CA . ASP A 1 105 ? 3.620 8.232 -4.160 1.00 89.94 105 ASP A CA 1
ATOM 798 C C . ASP A 1 105 ? 2.617 7.745 -5.204 1.00 89.94 105 ASP A C 1
ATOM 800 O O . ASP A 1 105 ? 1.648 8.426 -5.536 1.00 89.94 105 ASP A O 1
ATOM 804 N N . ILE A 1 106 ? 2.892 6.569 -5.753 1.00 93.06 106 ILE A N 1
ATOM 805 C CA . ILE A 1 106 ? 2.054 5.873 -6.729 1.00 93.06 106 ILE A CA 1
ATOM 806 C C . ILE A 1 106 ? 1.676 4.472 -6.243 1.00 93.06 106 ILE A C 1
ATOM 808 O O . ILE A 1 106 ? 1.077 3.720 -7.001 1.00 93.06 106 ILE A O 1
ATOM 812 N N . ALA A 1 107 ? 2.061 4.107 -5.018 1.00 92.31 107 ALA A N 1
ATOM 813 C CA . ALA A 1 107 ? 1.840 2.787 -4.448 1.00 92.31 107 ALA A CA 1
ATOM 814 C C . ALA A 1 107 ? 0.666 2.771 -3.465 1.00 92.31 107 ALA A C 1
ATOM 816 O O . ALA A 1 107 ? 0.003 1.746 -3.358 1.00 92.31 107 ALA A O 1
ATOM 817 N N . ASN A 1 108 ? 0.378 3.884 -2.778 1.00 95.25 108 ASN A N 1
ATOM 818 C CA . ASN A 1 108 ? -0.704 3.929 -1.792 1.00 95.25 108 ASN A CA 1
ATOM 819 C C . ASN A 1 108 ? -1.945 4.682 -2.300 1.00 95.25 108 ASN A C 1
ATOM 821 O O . ASN A 1 108 ? -2.586 4.293 -3.282 1.00 95.25 108 ASN A O 1
ATOM 825 N N . THR A 1 109 ? -2.327 5.763 -1.617 1.00 93.81 109 THR A N 1
ATOM 826 C CA . THR A 1 109 ? -3.654 6.372 -1.748 1.00 93.81 109 THR A CA 1
ATOM 827 C C . THR A 1 109 ? -3.888 6.992 -3.122 1.00 93.81 109 THR A C 1
ATOM 829 O O . THR A 1 109 ? -4.995 6.903 -3.647 1.00 93.81 109 THR A O 1
ATOM 832 N N . ARG A 1 110 ? -2.844 7.501 -3.788 1.00 93.75 110 ARG A N 1
ATOM 833 C CA . ARG A 1 110 ? -2.942 8.004 -5.167 1.00 93.75 110 ARG A CA 1
ATOM 834 C C . ARG A 1 110 ? -3.415 6.932 -6.152 1.00 93.75 110 ARG A C 1
ATOM 836 O O . ARG A 1 110 ? -4.270 7.220 -6.989 1.00 93.75 110 ARG A O 1
ATOM 843 N N . MET A 1 111 ? -2.873 5.716 -6.065 1.00 95.69 111 MET A N 1
ATOM 844 C CA . MET A 1 111 ? -3.304 4.609 -6.923 1.00 95.69 111 MET A CA 1
ATOM 845 C C . MET A 1 111 ? -4.711 4.149 -6.544 1.00 95.69 111 MET A C 1
ATOM 847 O O . MET A 1 111 ? -5.547 3.981 -7.426 1.00 95.69 111 MET A O 1
ATOM 851 N N . GLY A 1 112 ? -5.012 4.051 -5.244 1.00 96.06 112 GLY A N 1
ATOM 852 C CA . GLY A 1 112 ? -6.366 3.750 -4.766 1.00 96.06 112 GLY A CA 1
ATOM 853 C C . GLY A 1 112 ? -7.415 4.738 -5.294 1.00 96.06 112 GLY A C 1
ATOM 854 O O . GLY A 1 112 ? -8.473 4.330 -5.766 1.00 96.06 112 GLY A O 1
ATOM 855 N N . ARG A 1 113 ? -7.093 6.036 -5.315 1.00 95.38 113 ARG A N 1
ATOM 856 C CA . ARG A 1 113 ? -7.940 7.086 -5.898 1.00 95.38 113 ARG A CA 1
ATOM 857 C C . ARG A 1 113 ? -8.103 6.929 -7.406 1.00 95.38 113 ARG A C 1
ATOM 859 O O . ARG A 1 113 ? -9.224 7.033 -7.891 1.00 95.38 113 ARG A O 1
ATOM 866 N N . ALA A 1 114 ? -7.019 6.659 -8.136 1.00 95.50 114 ALA A N 1
ATOM 867 C CA . ALA A 1 114 ? -7.079 6.422 -9.581 1.00 95.50 114 ALA A CA 1
ATOM 868 C C . ALA A 1 114 ? -7.923 5.185 -9.937 1.00 95.50 114 ALA A C 1
ATOM 870 O O . ALA A 1 114 ? -8.635 5.201 -10.933 1.00 95.50 114 ALA A O 1
ATOM 871 N N . ALA A 1 115 ? -7.893 4.158 -9.087 1.00 95.94 115 ALA A N 1
ATOM 872 C CA . ALA A 1 115 ? -8.699 2.949 -9.208 1.00 95.94 115 ALA A CA 1
ATOM 873 C C . ALA A 1 115 ? -10.180 3.131 -8.821 1.00 95.94 115 ALA A C 1
ATOM 875 O O . ALA A 1 115 ? -10.997 2.244 -9.075 1.00 95.94 115 ALA A O 1
ATOM 876 N N . GLY A 1 116 ? -10.537 4.236 -8.154 1.00 95.56 116 GLY A N 1
ATOM 877 C CA . GLY A 1 116 ? -11.844 4.384 -7.505 1.00 95.56 116 GLY A CA 1
ATOM 878 C C . GLY A 1 116 ? -12.056 3.399 -6.346 1.00 95.56 116 GLY A C 1
ATOM 879 O O . GLY A 1 116 ? -13.193 3.054 -6.029 1.00 95.56 116 GLY A O 1
ATOM 880 N N . ALA A 1 117 ? -10.973 2.919 -5.731 1.00 96.12 117 ALA A N 1
ATOM 881 C CA . ALA A 1 117 ? -11.009 1.921 -4.672 1.00 96.12 117 ALA A CA 1
ATOM 882 C C . ALA A 1 117 ? -11.380 2.528 -3.310 1.00 96.12 117 ALA A C 1
ATOM 884 O O . ALA A 1 117 ? -11.129 3.701 -3.020 1.00 96.12 117 ALA A O 1
ATOM 885 N N . LYS A 1 118 ? -11.933 1.682 -2.439 1.00 96.25 118 LYS A N 1
ATOM 886 C CA . LYS A 1 118 ? -12.002 1.928 -0.996 1.00 96.25 118 LYS A CA 1
ATOM 887 C C . LYS A 1 118 ? -10.833 1.220 -0.319 1.00 96.25 118 LYS A C 1
ATOM 889 O O . LYS A 1 118 ? -10.502 0.097 -0.686 1.00 96.25 118 LYS A O 1
ATOM 894 N N . ALA A 1 119 ? -10.212 1.882 0.649 1.00 96.75 119 ALA A N 1
ATOM 895 C CA . ALA A 1 119 ? -9.017 1.406 1.328 1.00 96.75 119 ALA A CA 1
ATOM 896 C C . ALA A 1 119 ? -9.302 1.031 2.788 1.00 96.75 119 ALA A C 1
ATOM 898 O O . ALA A 1 119 ? -10.077 1.700 3.480 1.00 96.75 119 ALA A O 1
ATOM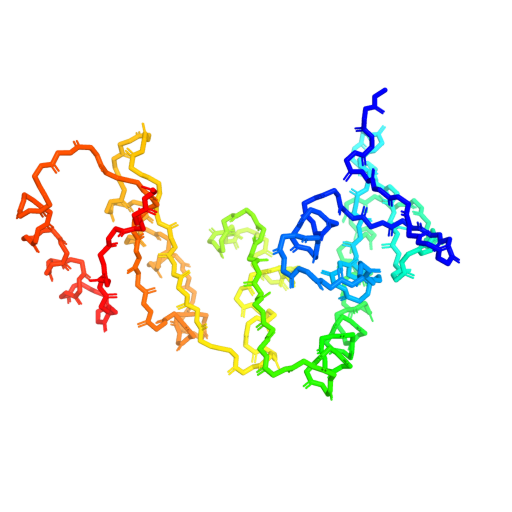 899 N N . LEU A 1 120 ? -8.619 -0.021 3.241 1.00 97.06 120 LEU A N 1
ATOM 900 C CA . LEU A 1 120 ? -8.498 -0.421 4.638 1.00 97.06 120 LEU A CA 1
ATOM 901 C C . LEU A 1 120 ? -7.108 -0.013 5.136 1.00 97.06 120 LEU A C 1
ATOM 903 O O . LEU A 1 120 ? -6.102 -0.516 4.636 1.00 97.06 120 LEU A O 1
ATOM 907 N N . LEU A 1 121 ? -7.042 0.890 6.114 1.00 97.06 121 LEU A N 1
ATOM 908 C CA . LEU A 1 121 ? -5.782 1.240 6.767 1.00 97.06 121 LEU A CA 1
ATOM 909 C C . LEU A 1 121 ? -5.492 0.239 7.891 1.00 97.06 121 LEU A C 1
ATOM 911 O O . LEU A 1 121 ? -6.217 0.191 8.884 1.00 97.06 121 LEU A O 1
ATOM 915 N N . LEU A 1 122 ? -4.427 -0.547 7.739 1.00 95.25 122 LEU A N 1
ATOM 916 C CA . LEU A 1 122 ? -4.031 -1.563 8.713 1.00 95.25 122 LEU A CA 1
ATOM 917 C C . LEU A 1 122 ? -2.904 -1.072 9.623 1.00 95.25 122 LEU A C 1
ATOM 919 O O . LEU A 1 122 ? -1.846 -0.657 9.155 1.00 95.25 122 LEU A O 1
ATOM 923 N N . GLY A 1 123 ? -3.128 -1.165 10.932 1.00 94.38 123 GLY A N 1
ATOM 924 C CA . GLY A 1 123 ? -2.132 -0.917 11.967 1.00 94.38 123 GLY A CA 1
ATOM 925 C C . GLY A 1 123 ? -1.534 -2.220 12.494 1.00 94.38 123 GLY A C 1
ATOM 926 O O . GLY A 1 123 ? -2.231 -3.229 12.626 1.00 94.38 123 GLY A O 1
ATOM 927 N N . SER A 1 124 ? -0.242 -2.197 12.828 1.00 91.62 124 SER A N 1
ATOM 928 C CA . SER A 1 124 ? 0.417 -3.320 13.500 1.00 91.62 124 SER A CA 1
ATOM 929 C C . SER A 1 124 ? 0.395 -3.145 15.013 1.00 91.62 124 SER A C 1
ATOM 931 O O . SER A 1 124 ? 0.879 -2.125 15.504 1.00 91.62 124 SER A O 1
ATOM 933 N N . ILE A 1 125 ? -0.128 -4.126 15.760 1.00 90.38 125 ILE A N 1
ATOM 934 C CA . ILE A 1 125 ? -0.087 -4.062 17.231 1.00 90.38 125 ILE A CA 1
ATOM 935 C C . ILE A 1 125 ? 1.230 -4.548 17.828 1.00 90.38 125 ILE A C 1
ATOM 937 O O . ILE A 1 125 ? 1.564 -4.160 18.944 1.00 90.38 125 ILE A O 1
ATOM 941 N N . ASP A 1 126 ? 1.993 -5.357 17.092 1.00 86.69 126 ASP A N 1
ATOM 942 C CA . ASP A 1 126 ? 3.188 -6.032 17.613 1.00 86.69 126 ASP A CA 1
ATOM 943 C C . ASP A 1 126 ? 4.264 -5.049 18.110 1.00 86.69 126 ASP A C 1
ATOM 945 O O . ASP A 1 126 ? 5.073 -5.389 18.968 1.00 86.69 126 ASP A O 1
ATOM 949 N N . GLN A 1 127 ? 4.267 -3.818 17.588 1.00 80.94 127 GLN A N 1
ATOM 950 C CA . GLN A 1 127 ? 5.217 -2.767 17.970 1.00 80.94 127 GLN A CA 1
ATOM 951 C C . GLN A 1 127 ? 4.706 -1.859 19.104 1.00 80.94 127 GLN A C 1
ATOM 953 O O . GLN A 1 127 ? 5.425 -0.967 19.549 1.00 80.94 127 GLN A O 1
ATOM 958 N N . GLY A 1 128 ? 3.477 -2.076 19.585 1.00 87.25 128 GLY A N 1
ATOM 959 C CA . GLY A 1 128 ? 2.780 -1.146 20.471 1.00 87.25 128 GLY A CA 1
ATOM 960 C C . GLY A 1 128 ? 2.340 0.139 19.753 1.00 87.25 128 GLY A C 1
ATOM 961 O O . GLY A 1 128 ? 2.744 0.432 18.632 1.00 87.25 128 GLY A O 1
ATOM 962 N N . GLY A 1 129 ? 1.458 0.917 20.388 1.00 92.75 129 GLY A N 1
ATOM 963 C CA . GLY A 1 129 ? 1.035 2.219 19.853 1.00 92.75 129 GLY A CA 1
ATOM 964 C C . GLY A 1 129 ? 0.162 2.169 18.589 1.00 92.75 129 GLY A C 1
ATOM 965 O O . GLY A 1 129 ? 0.048 3.183 17.904 1.00 92.75 129 GLY A O 1
ATOM 966 N N . VAL A 1 130 ? -0.485 1.035 18.285 1.00 94.75 130 VAL A N 1
ATOM 967 C CA . VAL A 1 130 ? -1.275 0.840 17.050 1.00 94.75 130 VAL A CA 1
ATOM 968 C C . VAL A 1 130 ? -2.291 1.954 16.791 1.00 94.75 130 VAL A C 1
ATOM 970 O O . VAL A 1 130 ? -2.393 2.449 15.674 1.00 94.75 130 VAL A O 1
ATOM 973 N N . TYR A 1 131 ? -2.991 2.415 17.827 1.00 95.81 131 TYR A N 1
ATOM 974 C CA . TYR A 1 131 ? -3.999 3.467 17.705 1.00 95.81 131 TYR A CA 1
ATOM 975 C C . TYR A 1 131 ? -3.395 4.840 17.427 1.00 95.81 131 TYR A C 1
ATOM 977 O O . TYR A 1 131 ? -3.918 5.584 16.602 1.00 95.81 131 TYR A O 1
ATOM 985 N N . ALA A 1 132 ? -2.258 5.150 18.055 1.00 96.19 132 ALA A N 1
ATOM 986 C CA . ALA A 1 132 ? -1.509 6.363 17.753 1.00 96.19 132 ALA A CA 1
ATOM 987 C C . ALA A 1 132 ? -0.971 6.329 16.315 1.00 96.19 132 ALA A C 1
ATOM 989 O O . ALA A 1 132 ? -1.012 7.346 15.629 1.00 96.19 132 ALA A O 1
ATOM 990 N N . SER A 1 133 ? -0.529 5.161 15.836 1.00 95.62 133 SER A N 1
ATOM 991 C CA . SER A 1 133 ? -0.093 4.974 14.451 1.00 95.62 133 SER A CA 1
ATOM 992 C C . SER A 1 133 ? -1.246 5.133 13.456 1.00 95.62 133 SER A C 1
ATOM 994 O O . SER A 1 133 ? -1.108 5.901 12.509 1.00 95.62 133 SER A O 1
ATOM 996 N N . LEU A 1 134 ? -2.393 4.484 13.682 1.00 97.06 134 LEU A N 1
ATOM 997 C CA . LEU A 1 134 ? -3.582 4.619 12.832 1.00 97.06 134 LEU A CA 1
ATOM 998 C C . LEU A 1 134 ? -4.050 6.075 12.758 1.00 97.06 134 LEU A C 1
ATOM 1000 O O . LEU A 1 134 ? -4.190 6.632 11.667 1.00 97.06 134 LEU A O 1
ATOM 1004 N N . TYR A 1 135 ? -4.236 6.704 13.921 1.00 97.75 135 TYR A N 1
ATOM 1005 C CA . TYR A 1 135 ? -4.667 8.093 14.003 1.00 97.75 135 TYR A CA 1
ATOM 1006 C C . TYR A 1 135 ? -3.643 9.046 13.386 1.00 97.75 135 TYR A C 1
ATOM 1008 O O . TYR A 1 135 ? -4.015 9.914 12.601 1.00 97.75 135 TYR A O 1
ATOM 1016 N N . GLY A 1 136 ? -2.357 8.871 13.697 1.00 97.19 136 GLY A N 1
ATOM 1017 C CA . GLY A 1 136 ? -1.270 9.691 13.170 1.00 97.19 136 GLY A CA 1
ATOM 1018 C C . GLY A 1 136 ? -1.168 9.599 11.651 1.00 97.19 136 GLY A C 1
ATOM 1019 O O . GLY A 1 136 ? -1.158 10.627 10.980 1.00 97.19 136 GLY A O 1
ATOM 1020 N N . THR A 1 137 ? -1.186 8.386 11.096 1.00 96.75 137 THR A N 1
ATOM 1021 C CA . THR A 1 137 ? -1.203 8.168 9.645 1.00 96.75 137 THR A CA 1
ATOM 1022 C C . THR A 1 137 ? -2.408 8.853 9.005 1.00 96.75 137 THR A C 1
ATOM 1024 O O . THR A 1 137 ? -2.242 9.617 8.057 1.00 96.75 137 THR A O 1
ATOM 1027 N N . TRP A 1 138 ? -3.615 8.659 9.546 1.00 97.81 138 TRP A N 1
ATOM 1028 C CA . TRP A 1 138 ? -4.818 9.307 9.021 1.00 97.81 138 TRP A CA 1
ATOM 1029 C C . TRP A 1 138 ? -4.752 10.840 9.112 1.00 97.81 138 TRP A C 1
ATOM 1031 O O . TRP A 1 138 ? -5.070 11.528 8.143 1.00 97.81 138 TRP A O 1
ATOM 1041 N N . MET A 1 139 ? -4.283 11.395 10.235 1.00 97.19 139 MET A N 1
ATOM 1042 C CA . MET A 1 139 ? -4.171 12.844 10.440 1.00 97.19 139 MET A CA 1
ATOM 1043 C C . MET A 1 139 ? -3.076 13.513 9.609 1.00 97.19 139 MET A C 1
ATOM 1045 O O . MET A 1 139 ? -3.179 14.710 9.340 1.00 97.19 139 MET A O 1
ATOM 1049 N N . LEU A 1 140 ? -2.040 12.785 9.199 1.00 96.75 140 LEU A N 1
ATOM 1050 C CA . LEU A 1 140 ? -0.979 13.315 8.341 1.00 96.75 140 LEU A CA 1
ATOM 1051 C C . LEU A 1 140 ? -1.378 13.352 6.861 1.00 96.75 140 LEU A C 1
ATOM 1053 O O . LEU A 1 140 ? -0.853 14.165 6.100 1.00 96.75 140 LEU A O 1
ATOM 1057 N N . LEU A 1 141 ? -2.329 12.513 6.447 1.00 96.00 141 LEU A N 1
ATOM 1058 C CA . LEU A 1 141 ? -2.833 12.513 5.077 1.00 96.00 141 LEU A CA 1
ATOM 1059 C C . LEU A 1 141 ? -3.626 13.798 4.778 1.00 96.00 141 LEU A C 1
ATOM 1061 O O . LEU A 1 141 ? -4.394 14.251 5.625 1.00 96.00 141 LEU A O 1
ATOM 1065 N N . PRO A 1 142 ? -3.520 14.394 3.581 1.00 94.25 142 PRO A N 1
ATOM 1066 C CA . PRO A 1 142 ? -4.418 15.460 3.149 1.00 94.25 142 PRO A CA 1
ATOM 1067 C C . PRO A 1 142 ? -5.870 14.968 3.034 1.00 94.25 142 PRO A C 1
ATOM 1069 O O . PRO A 1 142 ? -6.082 13.788 2.751 1.00 94.25 142 PRO A O 1
ATOM 1072 N N . PRO A 1 143 ? -6.883 15.852 3.145 1.00 93.81 143 PRO A N 1
ATOM 1073 C CA . PRO A 1 143 ? -8.296 15.460 3.089 1.00 93.81 143 PRO A CA 1
ATOM 1074 C C . PRO A 1 143 ? -8.656 14.551 1.902 1.00 93.81 143 PRO A C 1
ATOM 1076 O O . PRO A 1 143 ? -9.260 13.503 2.096 1.00 93.81 143 PRO A O 1
ATOM 1079 N N . LYS A 1 144 ? -8.171 14.880 0.697 1.00 91.12 144 LYS A N 1
ATOM 1080 C CA . LYS A 1 144 ? -8.415 14.097 -0.529 1.00 91.12 144 LYS A CA 1
ATOM 1081 C C . LYS A 1 144 ? -7.891 12.660 -0.467 1.00 91.12 144 LYS A C 1
ATOM 1083 O O . LYS A 1 144 ? -8.427 11.789 -1.141 1.00 91.12 144 LYS A O 1
ATOM 1088 N N . GLU A 1 145 ? -6.827 12.420 0.295 1.00 93.31 145 GLU A N 1
ATOM 1089 C CA . GLU A 1 145 ? -6.257 11.081 0.477 1.00 93.31 145 GLU A CA 1
ATOM 1090 C C . GLU A 1 145 ? -6.998 10.304 1.577 1.00 93.31 145 GLU A C 1
ATOM 1092 O O . GLU A 1 145 ? -7.117 9.084 1.494 1.00 93.31 145 GLU A O 1
ATOM 1097 N N . ARG A 1 146 ? -7.572 10.999 2.571 1.00 95.12 146 ARG A N 1
ATOM 1098 C CA . ARG A 1 146 ? -8.411 10.381 3.614 1.00 95.12 146 ARG A CA 1
ATOM 1099 C C . ARG A 1 146 ? -9.743 9.869 3.073 1.00 95.12 146 ARG A C 1
ATOM 1101 O O . ARG A 1 146 ? -10.239 8.872 3.576 1.00 95.12 146 ARG A O 1
ATOM 1108 N N . GLU A 1 147 ? -10.305 10.519 2.052 1.00 94.12 147 GLU A N 1
ATOM 1109 C CA . GLU A 1 147 ? -11.625 10.190 1.479 1.00 94.12 147 GLU A CA 1
ATOM 1110 C C . GLU A 1 147 ? -11.762 8.741 0.984 1.00 94.12 147 GLU A C 1
ATOM 1112 O O . GLU A 1 147 ? -12.870 8.198 0.942 1.00 94.12 147 GLU A O 1
ATOM 1117 N N . ILE A 1 148 ? -10.655 8.102 0.594 1.00 96.00 148 ILE A N 1
ATOM 1118 C CA . ILE A 1 148 ? -10.688 6.700 0.162 1.00 96.00 148 ILE A CA 1
ATOM 1119 C C . ILE A 1 148 ? -10.572 5.710 1.319 1.00 96.00 148 ILE A C 1
ATOM 1121 O O . ILE A 1 148 ? -10.921 4.546 1.132 1.00 96.00 148 ILE A O 1
ATOM 1125 N N . ILE A 1 149 ? -10.096 6.140 2.494 1.00 97.62 149 ILE A N 1
ATOM 1126 C CA . ILE A 1 149 ? -9.974 5.278 3.670 1.00 97.62 149 ILE A CA 1
ATOM 1127 C C . ILE A 1 149 ? -11.375 5.074 4.233 1.00 97.62 149 ILE A C 1
ATOM 1129 O O . ILE A 1 149 ? -11.923 5.933 4.919 1.00 97.62 149 ILE A O 1
ATOM 1133 N N . ALA A 1 150 ? -11.961 3.929 3.907 1.00 97.81 150 ALA A N 1
ATOM 1134 C CA . ALA A 1 150 ? -13.308 3.576 4.330 1.00 97.81 150 ALA A CA 1
ATOM 1135 C C . ALA A 1 150 ? -13.313 2.828 5.663 1.00 97.81 150 ALA A C 1
ATOM 1137 O O . ALA A 1 150 ? -14.309 2.879 6.380 1.00 97.81 150 ALA A O 1
ATOM 1138 N N . TRP A 1 151 ? -12.204 2.165 5.999 1.00 98.12 151 TRP A N 1
ATOM 1139 C CA . TRP A 1 151 ? -12.079 1.369 7.213 1.00 98.12 151 TRP A CA 1
ATOM 1140 C C . TRP A 1 151 ? -10.664 1.433 7.782 1.00 98.12 151 TRP A C 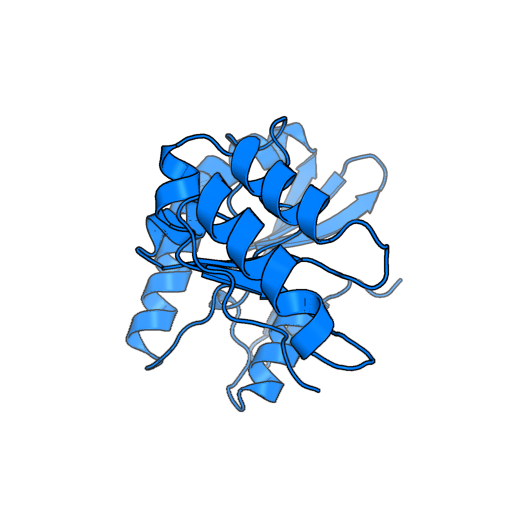1
ATOM 1142 O O . TRP A 1 151 ? -9.687 1.661 7.063 1.00 98.12 151 TRP A O 1
ATOM 1152 N N . MET A 1 152 ? -10.559 1.171 9.079 1.00 98.12 152 MET A N 1
ATOM 1153 C CA . MET A 1 152 ? -9.306 0.902 9.777 1.00 98.12 152 MET A CA 1
ATOM 1154 C C . MET A 1 152 ? -9.347 -0.492 10.400 1.00 98.12 152 MET A C 1
ATOM 1156 O O . MET A 1 152 ? -10.415 -0.988 10.752 1.00 98.12 152 MET A O 1
ATOM 1160 N N . GLY A 1 153 ? -8.194 -1.129 10.558 1.00 95.88 153 GLY A N 1
ATOM 1161 C CA . GLY A 1 153 ? -8.106 -2.446 11.183 1.00 95.88 153 GLY A CA 1
ATOM 1162 C C . GLY A 1 153 ? -6.747 -2.704 11.811 1.00 95.88 153 GLY A C 1
ATOM 1163 O O . GLY A 1 153 ? -5.794 -1.948 11.613 1.00 95.88 153 GLY A O 1
ATOM 1164 N N . ILE A 1 154 ? -6.664 -3.788 12.573 1.00 94.44 154 ILE A N 1
ATOM 1165 C CA . ILE A 1 154 ? -5.446 -4.216 13.266 1.00 94.44 154 ILE A CA 1
ATOM 1166 C C . ILE A 1 154 ? -5.023 -5.578 12.716 1.00 94.44 154 ILE A C 1
ATOM 1168 O O . ILE A 1 154 ? -5.857 -6.448 12.494 1.00 94.44 154 ILE A O 1
ATOM 1172 N N . ASN A 1 155 ? -3.731 -5.772 12.464 1.00 88.12 155 ASN A N 1
ATOM 1173 C CA . ASN A 1 155 ? -3.228 -6.966 11.781 1.00 88.12 155 ASN A CA 1
ATOM 1174 C C . ASN A 1 155 ? -3.294 -8.268 12.602 1.00 88.12 155 ASN A C 1
ATOM 1176 O O . ASN A 1 155 ? -3.471 -9.321 12.003 1.00 88.12 155 ASN A O 1
ATOM 1180 N N . ARG A 1 156 ? -3.065 -8.215 13.921 1.00 84.44 156 ARG A N 1
ATOM 1181 C CA . ARG A 1 156 ? -3.035 -9.359 14.850 1.00 84.44 156 ARG A CA 1
ATOM 1182 C C . ARG A 1 156 ? -3.371 -8.860 16.246 1.00 84.44 156 ARG A C 1
ATOM 1184 O O . ARG A 1 156 ? -2.977 -7.756 16.598 1.00 84.44 156 ARG A O 1
ATOM 1191 N N . PHE A 1 157 ? -4.013 -9.675 17.072 1.00 85.00 157 PHE A N 1
ATOM 1192 C CA . PHE A 1 157 ? -4.118 -9.428 18.509 1.00 85.00 157 PHE A CA 1
ATOM 1193 C C . PHE A 1 157 ? -4.155 -10.757 19.251 1.00 85.00 157 PHE A C 1
ATOM 1195 O O . PHE A 1 157 ? -4.846 -11.685 18.839 1.00 85.00 157 PHE A O 1
ATOM 1202 N N . ARG A 1 158 ? -3.392 -10.858 20.341 1.00 83.25 158 ARG A N 1
ATOM 1203 C CA . ARG A 1 158 ? -3.407 -12.023 21.227 1.00 83.25 158 ARG A CA 1
ATOM 1204 C C . ARG A 1 158 ? -4.032 -11.594 22.542 1.00 83.25 158 ARG A C 1
ATOM 1206 O O . ARG A 1 158 ? -3.391 -10.890 23.316 1.00 83.25 158 ARG A O 1
ATOM 1213 N N . GLY A 1 159 ? -5.268 -12.008 22.781 1.00 85.06 159 GLY A N 1
ATOM 1214 C CA . GLY A 1 159 ? -5.982 -11.684 24.007 1.00 85.06 159 GLY A CA 1
ATOM 1215 C C . GLY A 1 159 ? -7.480 -11.560 23.789 1.00 85.06 159 GLY A C 1
ATOM 1216 O O . GLY A 1 159 ? -8.007 -11.923 22.740 1.00 85.06 159 GLY A O 1
ATOM 1217 N N . ASP A 1 160 ? -8.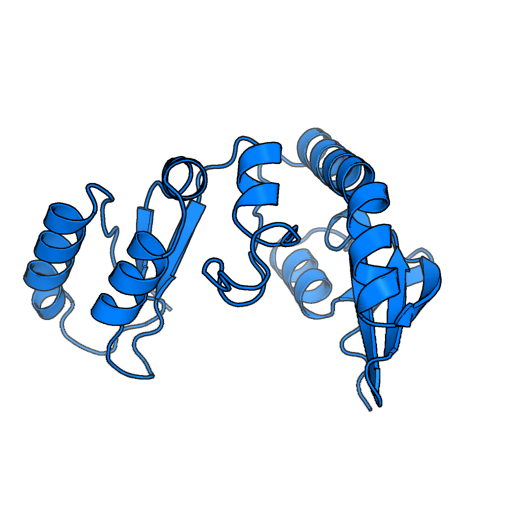147 -11.033 24.807 1.00 87.56 160 ASP A N 1
ATOM 1218 C CA . ASP A 1 160 ? -9.578 -10.768 24.778 1.00 87.56 160 ASP A CA 1
ATOM 1219 C C . ASP A 1 160 ? -9.876 -9.527 23.923 1.00 87.56 160 ASP A C 1
ATOM 1221 O O . ASP A 1 160 ? -9.523 -8.403 24.288 1.00 87.56 160 ASP A O 1
ATOM 1225 N N . LEU A 1 161 ? -10.514 -9.740 22.769 1.00 87.88 161 LEU A N 1
ATOM 1226 C CA . LEU A 1 161 ? -10.864 -8.686 21.814 1.00 87.88 161 LEU A CA 1
ATOM 1227 C C . LEU A 1 161 ? -11.782 -7.614 22.416 1.00 87.88 161 LEU A C 1
ATOM 1229 O O . LEU A 1 161 ? -11.743 -6.473 21.952 1.00 87.88 161 LEU A O 1
ATOM 1233 N N . SER A 1 162 ? -12.558 -7.935 23.458 1.00 89.00 162 SER A N 1
ATOM 1234 C CA . SER A 1 162 ? -13.416 -6.952 24.136 1.00 89.00 162 SER A CA 1
ATOM 1235 C C . SER A 1 162 ? -12.610 -5.800 24.749 1.00 89.00 162 SER A C 1
ATOM 1237 O O . SER A 1 162 ? -13.092 -4.671 24.825 1.00 89.00 162 SER A O 1
ATOM 1239 N N . LEU A 1 163 ? -11.333 -6.033 25.082 1.00 89.50 163 LEU A N 1
ATOM 1240 C CA . LEU A 1 163 ? -10.433 -5.006 25.612 1.00 89.50 163 LEU A CA 1
ATOM 1241 C C . LEU A 1 163 ? -10.096 -3.909 24.590 1.00 89.50 163 LEU A C 1
ATOM 1243 O O . LEU A 1 163 ? -9.634 -2.836 24.977 1.00 89.50 163 LEU A O 1
ATOM 1247 N N . LEU A 1 164 ? -10.303 -4.163 23.295 1.00 92.81 164 LEU A N 1
ATOM 1248 C CA . LEU A 1 164 ? -10.015 -3.211 22.222 1.00 92.81 164 LEU A CA 1
ATOM 1249 C C . LEU A 1 164 ? -11.214 -2.330 21.860 1.00 92.81 164 LEU A C 1
ATOM 1251 O O . LEU A 1 164 ? -11.033 -1.303 21.208 1.00 92.81 164 LEU A O 1
ATOM 1255 N N . GLU A 1 165 ? -12.425 -2.693 22.285 1.00 93.00 165 GLU A N 1
ATOM 1256 C CA . GLU A 1 165 ? -13.662 -2.060 21.823 1.00 93.00 165 GLU A CA 1
ATOM 1257 C C . GLU A 1 165 ? -13.715 -0.558 22.135 1.00 93.00 165 GLU A C 1
ATOM 1259 O O . GLU A 1 165 ? -14.009 0.251 21.253 1.00 93.00 165 GLU A O 1
ATOM 1264 N N . SER A 1 166 ? -13.351 -0.159 23.355 1.00 95.31 166 SER A N 1
ATOM 1265 C CA . SER A 1 166 ? -13.326 1.256 23.751 1.00 95.31 166 SER A CA 1
ATOM 1266 C C . SER A 1 166 ? -12.335 2.077 22.918 1.00 95.31 166 SER A C 1
ATOM 1268 O O . SER A 1 166 ? -12.616 3.218 22.550 1.00 95.31 166 SER A O 1
ATOM 1270 N N . ALA A 1 167 ? -11.197 1.487 22.547 1.00 95.25 167 ALA A N 1
ATOM 1271 C CA . ALA A 1 167 ? -10.203 2.140 21.706 1.00 95.25 167 ALA A CA 1
ATOM 1272 C C . ALA A 1 167 ? -10.637 2.207 20.229 1.00 95.25 167 ALA A C 1
ATOM 1274 O O . ALA A 1 167 ? -10.417 3.227 19.574 1.00 95.25 167 ALA A O 1
ATOM 1275 N N . HIS A 1 168 ? -11.316 1.175 19.712 1.00 96.25 168 HIS A N 1
ATOM 1276 C CA . HIS A 1 168 ? -11.953 1.208 18.390 1.00 96.25 168 HIS A CA 1
ATOM 1277 C C . HIS A 1 168 ? -12.982 2.342 18.287 1.00 96.25 168 HIS A C 1
ATOM 1279 O O . HIS A 1 168 ? -12.991 3.093 17.305 1.00 96.25 168 HIS A O 1
ATOM 1285 N N . GLN A 1 169 ? -13.828 2.487 19.311 1.00 96.81 169 GLN A N 1
ATOM 1286 C CA . GLN A 1 169 ? -14.843 3.539 19.385 1.00 96.81 169 GLN A CA 1
ATOM 1287 C C . GLN A 1 169 ? -14.205 4.929 19.407 1.00 96.81 169 GLN A C 1
ATOM 1289 O O . GLN A 1 169 ? -14.631 5.809 18.658 1.00 96.81 169 GLN A O 1
ATOM 1294 N N . GLU A 1 170 ? -13.150 5.120 20.199 1.00 97.75 170 GLU A N 1
ATOM 1295 C CA . GLU A 1 170 ? -12.465 6.409 20.289 1.00 97.75 170 GLU A CA 1
ATOM 1296 C C . GLU A 1 170 ? -11.795 6.806 18.965 1.00 97.75 170 GLU A C 1
ATOM 1298 O O . GLU A 1 170 ? -11.943 7.941 18.509 1.00 97.75 170 GLU A O 1
ATOM 1303 N N . ILE A 1 171 ? -11.128 5.874 18.279 1.00 98.06 171 ILE A N 1
ATOM 1304 C CA . ILE A 1 171 ? -10.539 6.151 16.959 1.00 98.06 171 ILE A CA 1
ATOM 1305 C C . ILE A 1 171 ? -11.612 6.454 15.917 1.00 98.06 171 ILE A C 1
ATOM 1307 O O . ILE A 1 171 ? -11.456 7.389 15.126 1.00 98.06 171 ILE A O 1
ATOM 1311 N N . THR A 1 172 ? -12.725 5.722 15.944 1.00 98.19 172 THR A N 1
ATOM 1312 C CA . THR A 1 172 ? -13.865 5.998 15.063 1.00 98.19 172 THR A CA 1
ATOM 1313 C C . THR A 1 172 ? -14.432 7.395 15.327 1.00 98.19 172 THR A C 1
ATOM 1315 O O . THR A 1 172 ? -14.695 8.137 14.383 1.00 98.19 172 THR A O 1
ATOM 1318 N N . ARG A 1 173 ? -14.542 7.812 16.596 1.00 98.31 173 ARG A N 1
ATOM 1319 C CA . ARG A 1 173 ? -14.994 9.157 16.987 1.00 98.31 173 ARG A CA 1
ATOM 1320 C C . ARG A 1 173 ? -14.051 10.256 16.489 1.00 98.31 173 ARG A C 1
ATOM 1322 O O . ARG A 1 173 ? -14.519 11.297 16.038 1.00 98.31 173 ARG A O 1
ATOM 1329 N N . LEU A 1 174 ? -12.740 10.037 16.579 1.00 98.00 174 LEU A N 1
ATOM 1330 C CA . LEU A 1 174 ? -11.718 11.011 16.182 1.00 98.00 174 LEU A CA 1
ATOM 1331 C C . LEU A 1 174 ? -11.588 11.172 14.663 1.00 98.00 174 LEU A C 1
ATOM 1333 O O . LEU A 1 174 ? -11.286 12.263 14.185 1.00 98.00 174 LEU A O 1
ATOM 1337 N N . THR A 1 175 ? -11.779 10.089 13.912 1.00 97.75 175 THR A N 1
ATOM 1338 C CA . THR A 1 175 ? -11.492 10.050 12.468 1.00 97.75 175 THR A CA 1
ATOM 1339 C C . THR A 1 175 ? -12.747 10.063 11.599 1.00 97.75 175 THR A C 1
ATOM 1341 O O . THR A 1 175 ? -12.677 10.397 10.418 1.00 97.75 175 THR A O 1
ATOM 1344 N N . GLY A 1 176 ? -13.899 9.676 12.153 1.00 97.75 176 GLY A N 1
ATOM 1345 C CA . GLY A 1 176 ? -15.110 9.378 11.387 1.00 97.75 176 GLY A CA 1
ATOM 1346 C C . GLY A 1 176 ? -15.016 8.093 10.556 1.00 97.75 176 GLY A C 1
ATOM 1347 O O . GLY A 1 176 ? -15.949 7.785 9.818 1.00 97.75 176 GLY A O 1
ATOM 1348 N N . VAL A 1 177 ? -13.911 7.344 10.658 1.00 98.19 177 VAL A N 1
ATOM 1349 C CA . VAL A 1 177 ? -13.671 6.103 9.919 1.00 98.19 177 VAL A CA 1
ATOM 1350 C C . VAL A 1 177 ? -13.819 4.917 10.875 1.00 98.19 177 VAL A C 1
ATOM 1352 O O . VAL A 1 177 ? -13.132 4.876 11.896 1.00 98.19 177 VAL A O 1
ATOM 1355 N N . PRO A 1 178 ? -14.683 3.935 10.571 1.00 97.88 178 PRO A N 1
ATOM 1356 C CA . PRO A 1 178 ? -14.885 2.777 11.435 1.00 97.88 178 PRO A CA 1
ATOM 1357 C C . PRO A 1 178 ? -13.633 1.899 11.541 1.00 97.88 178 PRO A C 1
ATOM 1359 O O . PRO A 1 178 ? -13.031 1.522 10.530 1.00 97.88 178 PRO A O 1
ATOM 1362 N N . VAL A 1 179 ? -13.294 1.502 12.770 1.00 97.31 179 VAL A N 1
ATOM 1363 C CA . VAL A 1 179 ? -12.351 0.405 13.024 1.00 97.31 179 VAL A CA 1
ATOM 1364 C C . VAL A 1 179 ? -13.120 -0.918 12.985 1.00 97.31 179 VAL A C 1
ATOM 1366 O O . VAL A 1 179 ? -13.931 -1.185 13.866 1.00 97.31 179 VAL A O 1
ATOM 1369 N N . ILE A 1 180 ? -12.889 -1.740 11.959 1.00 94.38 180 ILE A N 1
ATOM 1370 C CA . ILE A 1 180 ? -13.685 -2.956 11.689 1.00 94.38 180 ILE A CA 1
ATOM 1371 C C . ILE A 1 180 ? -13.207 -4.204 12.432 1.00 94.38 180 ILE A C 1
ATOM 1373 O O . ILE A 1 180 ? -13.800 -5.268 12.286 1.00 94.38 180 ILE A O 1
ATOM 1377 N N . GLY A 1 181 ? -12.157 -4.074 13.242 1.00 91.25 181 GLY A N 1
ATOM 1378 C CA . GLY A 1 181 ? -11.669 -5.128 14.122 1.00 91.25 181 GLY A CA 1
ATOM 1379 C C . GLY A 1 181 ? -10.240 -5.562 13.821 1.00 91.25 181 GLY A C 1
ATOM 1380 O O . GLY A 1 181 ? -9.414 -4.795 13.312 1.00 91.25 181 GLY A O 1
ATOM 1381 N N . VAL A 1 182 ? -9.954 -6.806 14.193 1.00 91.06 182 VAL A N 1
ATOM 1382 C CA . VAL A 1 182 ? -8.639 -7.433 14.083 1.00 91.06 182 VAL A CA 1
ATOM 1383 C C . VAL A 1 182 ? -8.700 -8.499 12.996 1.00 91.06 182 VAL A C 1
ATOM 1385 O O . VAL A 1 182 ? -9.649 -9.278 12.954 1.00 91.06 182 VAL A O 1
ATOM 1388 N N . LEU A 1 183 ? -7.698 -8.545 12.120 1.00 85.62 183 LEU A N 1
ATOM 1389 C CA . LEU A 1 183 ? -7.541 -9.651 11.184 1.00 85.62 183 LEU A CA 1
ATOM 1390 C C . LEU A 1 183 ? -7.202 -10.918 11.977 1.00 85.62 183 LEU A C 1
ATOM 1392 O O . LEU A 1 183 ? -6.179 -10.984 12.661 1.00 85.62 183 LEU A O 1
ATOM 1396 N N . GLU A 1 184 ? -8.082 -11.911 11.896 1.00 71.00 184 GLU A N 1
ATOM 1397 C CA . GLU A 1 184 ? -7.852 -13.225 12.491 1.00 71.00 184 GLU A CA 1
ATOM 1398 C C . GLU A 1 184 ? -6.755 -13.983 11.719 1.00 71.00 184 GLU A C 1
ATOM 1400 O O . GLU A 1 184 ? -6.441 -13.675 10.562 1.00 71.00 184 GLU A O 1
ATOM 1405 N N . HIS A 1 185 ? -6.117 -14.943 12.384 1.00 58.72 185 HIS A N 1
ATOM 1406 C CA . HIS A 1 185 ? -5.100 -15.824 11.806 1.00 58.72 185 HIS A CA 1
ATOM 1407 C C . HIS A 1 185 ? -5.543 -17.272 11.883 1.00 58.72 185 HIS A C 1
ATOM 1409 O O . HIS A 1 185 ? -5.990 -17.668 12.983 1.00 58.72 185 HIS A O 1
#

Organism: NCBI:txid410659

pLDDT: mean 93.44, std 7.49, range [37.91, 98.31]

InterPro domains:
  IPR027417 P-loop containing nucleoside triphosphate hydrolase [G3DSA:3.40.50.300] (2-185)
  IPR027417 P-loop containing nucleoside triphosphate hydrolase [SSF52540] (8-184)